Protein AF-A0A386WPD8-F1 (afdb_monomer)

pLDDT: mean 79.88, std 17.6, range [39.91, 98.62]

Solvent-accessible surface area (backbone atoms only — not comparable to full-atom values): 15260 Å² total; per-residue (Å²): 141,84,84,82,83,74,85,80,78,81,86,80,74,79,76,72,90,65,54,92,70,65,100,77,79,73,77,80,51,103,77,52,56,87,47,92,81,47,76,68,74,52,55,72,75,54,68,66,59,52,50,55,50,52,49,52,52,51,52,55,49,51,54,53,52,50,54,50,53,52,50,52,52,52,52,58,70,68,45,83,77,50,67,64,58,55,50,50,49,58,69,65,56,46,68,65,59,53,53,50,50,53,50,53,52,49,52,53,52,48,52,52,50,52,52,51,52,50,52,52,53,51,52,54,50,51,53,50,52,52,51,53,49,50,55,52,51,50,54,51,50,52,50,56,50,52,54,50,54,51,52,56,50,52,52,48,52,51,52,52,52,51,51,52,50,52,51,53,52,50,54,49,52,51,55,52,51,53,50,37,60,74,65,68,53,74,81,74,72,74,82,63,96,42,66,68,75,47,74,47,75,33,20,33,27,81,73,79,68,50,76,34,88,51,88,77,70,99,72,85,68,66,72,56,45,84,43,76,49,74,43,56,57,75,79,72,75,74,85,76,79,73,76,78,78,80,82,133

Mean predicted aligned error: 18.17 Å

Structure (mmCIF, N/CA/C/O backbone):
data_AF-A0A386WPD8-F1
#
_entry.id   AF-A0A386WPD8-F1
#
loop_
_atom_site.group_PDB
_atom_site.id
_atom_site.type_symbol
_atom_site.label_atom_id
_atom_site.label_alt_id
_atom_site.label_comp_id
_atom_site.label_asym_id
_atom_site.label_entity_id
_atom_site.label_seq_id
_atom_site.pdbx_PDB_ins_code
_atom_site.Cartn_x
_atom_site.Cartn_y
_atom_site.Cartn_z
_atom_site.occupancy
_atom_site.B_iso_or_equiv
_atom_site.auth_seq_id
_atom_site.auth_comp_id
_atom_site.auth_asym_id
_atom_site.auth_atom_id
_atom_site.pdbx_PDB_model_num
ATOM 1 N N . MET A 1 1 ? -28.055 -49.682 -3.304 1.00 41.78 1 MET A N 1
ATOM 2 C CA . MET A 1 1 ? -28.811 -48.565 -3.908 1.00 41.78 1 MET A CA 1
ATOM 3 C C . MET A 1 1 ? -27.929 -47.328 -3.851 1.00 41.78 1 MET A C 1
ATOM 5 O O . MET A 1 1 ? -27.885 -46.658 -2.833 1.00 41.78 1 MET A O 1
ATOM 9 N N . THR A 1 2 ? -27.134 -47.107 -4.894 1.00 39.91 2 THR A N 1
ATOM 10 C CA . THR A 1 2 ? -26.148 -46.023 -5.009 1.00 39.91 2 THR A CA 1
ATOM 11 C C . THR A 1 2 ? -26.644 -45.064 -6.083 1.00 39.91 2 THR A C 1
ATOM 13 O O . THR A 1 2 ? -26.658 -45.409 -7.262 1.00 39.91 2 THR A O 1
ATOM 16 N N . ALA A 1 3 ? -27.121 -43.889 -5.674 1.00 42.22 3 ALA A N 1
ATOM 17 C CA . ALA A 1 3 ? -27.551 -42.846 -6.597 1.00 42.22 3 ALA A CA 1
ATOM 18 C C . ALA A 1 3 ? -26.317 -42.106 -7.134 1.00 42.22 3 ALA A C 1
ATOM 20 O O . ALA A 1 3 ? -25.562 -41.504 -6.371 1.00 42.22 3 ALA A O 1
ATOM 21 N N . ALA A 1 4 ? -26.106 -42.184 -8.447 1.00 46.00 4 ALA A N 1
ATOM 22 C CA . ALA A 1 4 ? -25.092 -41.419 -9.154 1.00 46.00 4 ALA A CA 1
ATOM 23 C C . ALA A 1 4 ? -25.507 -39.940 -9.218 1.00 46.00 4 ALA A C 1
ATOM 25 O O . ALA A 1 4 ? -26.542 -39.600 -9.792 1.00 46.00 4 ALA A O 1
ATOM 26 N N . VAL A 1 5 ? -24.693 -39.065 -8.628 1.00 47.97 5 VAL A N 1
ATOM 27 C CA . VAL A 1 5 ? -24.811 -37.609 -8.760 1.00 47.97 5 VAL A CA 1
ATOM 28 C C . VAL A 1 5 ? -24.173 -37.215 -10.091 1.00 47.97 5 VAL A C 1
ATOM 30 O O . VAL A 1 5 ? -22.957 -37.288 -10.253 1.00 47.97 5 VAL A O 1
ATOM 33 N N . GLY A 1 6 ? -25.004 -36.859 -11.070 1.00 43.69 6 GLY A N 1
ATOM 34 C CA . GLY A 1 6 ? -24.548 -36.313 -12.348 1.00 43.69 6 GLY A CA 1
ATOM 35 C C . GLY A 1 6 ? -24.008 -34.882 -12.195 1.00 43.69 6 GLY A C 1
ATOM 36 O O . GLY A 1 6 ? -24.459 -34.152 -11.308 1.00 43.69 6 GLY A O 1
ATOM 37 N N . PRO A 1 7 ? -23.058 -34.453 -13.045 1.00 52.31 7 PRO A N 1
ATOM 38 C CA . PRO A 1 7 ? -22.500 -33.108 -12.990 1.00 52.31 7 PRO A CA 1
ATOM 39 C C . PRO A 1 7 ? -23.564 -32.072 -13.372 1.00 52.31 7 PRO A C 1
ATOM 41 O O . PRO A 1 7 ? -24.081 -32.070 -14.489 1.00 52.31 7 PRO A O 1
ATOM 44 N N . GLN A 1 8 ? -23.887 -31.181 -12.433 1.00 44.97 8 GLN A N 1
ATOM 45 C CA . GLN A 1 8 ? -24.707 -30.000 -12.690 1.00 44.97 8 GLN A CA 1
ATOM 46 C C . GLN A 1 8 ? -23.974 -29.077 -13.671 1.00 44.97 8 GLN A C 1
ATOM 48 O O . GLN A 1 8 ? -22.880 -28.587 -13.390 1.00 44.97 8 GLN A O 1
ATOM 53 N N . ALA A 1 9 ? -24.582 -28.844 -14.833 1.00 44.94 9 ALA A N 1
ATOM 54 C CA . ALA A 1 9 ? -24.165 -27.799 -15.754 1.00 44.94 9 ALA A CA 1
ATOM 55 C C . ALA A 1 9 ? -24.406 -26.431 -15.093 1.00 44.94 9 ALA A C 1
ATOM 57 O O . ALA A 1 9 ? -25.535 -26.106 -14.730 1.00 44.94 9 ALA A O 1
ATOM 58 N N . SER A 1 10 ? -23.343 -25.642 -14.917 1.00 45.06 10 SER A N 1
ATOM 59 C CA . SER A 1 10 ? -23.421 -24.279 -14.387 1.00 45.06 10 SER A CA 1
ATOM 60 C C . SER A 1 10 ? -24.200 -23.388 -15.358 1.00 45.06 10 SER A C 1
ATOM 62 O O . SER A 1 10 ? -23.734 -23.131 -16.470 1.00 45.06 10 SER A O 1
ATOM 64 N N . ALA A 1 11 ? -25.372 -22.921 -14.936 1.00 48.50 11 ALA A N 1
ATOM 65 C CA . ALA A 1 11 ? -26.281 -22.088 -15.722 1.00 48.50 11 ALA A CA 1
ATOM 66 C C . ALA A 1 11 ? -25.904 -20.590 -15.759 1.00 48.50 11 ALA A C 1
ATOM 68 O O . ALA A 1 11 ? -26.677 -19.787 -16.269 1.00 48.50 11 ALA A O 1
ATOM 69 N N . ASP A 1 12 ? -24.709 -20.211 -15.302 1.00 46.09 12 ASP A N 1
ATOM 70 C CA . ASP A 1 12 ? -24.258 -18.816 -15.283 1.00 46.09 12 ASP A CA 1
ATOM 71 C C . ASP A 1 12 ? -23.316 -18.521 -16.457 1.00 46.09 12 ASP A C 1
ATOM 73 O O . ASP A 1 12 ? -22.098 -18.387 -16.321 1.00 46.09 12 ASP A O 1
ATOM 77 N N . ALA A 1 13 ? -23.891 -18.436 -17.656 1.00 49.12 13 ALA A N 1
ATOM 78 C CA . ALA A 1 13 ? -23.239 -17.839 -18.816 1.00 49.12 13 ALA A CA 1
ATOM 79 C C . ALA A 1 13 ? -23.817 -16.438 -19.045 1.00 49.12 13 ALA A C 1
ATOM 81 O O . ALA A 1 13 ? -24.612 -16.219 -19.958 1.00 49.12 13 ALA A O 1
ATOM 82 N N . ASP A 1 14 ? -23.415 -15.487 -18.200 1.00 49.56 14 ASP A N 1
ATOM 83 C CA . ASP A 1 14 ? -23.783 -14.081 -18.349 1.00 49.56 14 ASP A CA 1
ATOM 84 C C . ASP A 1 14 ? -23.452 -13.557 -19.754 1.00 49.56 14 ASP A C 1
ATOM 86 O O . ASP A 1 14 ? -22.319 -13.657 -20.256 1.00 49.56 14 ASP A O 1
ATOM 90 N N . ALA A 1 15 ? -24.470 -12.963 -20.379 1.00 53.72 15 ALA A N 1
ATOM 91 C CA . ALA A 1 15 ? -24.417 -12.396 -21.715 1.00 53.72 15 ALA A CA 1
ATOM 92 C C . ALA A 1 15 ? -23.245 -11.412 -21.862 1.00 53.72 15 ALA A C 1
ATOM 94 O O . ALA A 1 15 ? -23.027 -10.521 -21.036 1.00 53.72 15 ALA A O 1
ATOM 95 N N . CYS A 1 16 ? -22.489 -11.527 -22.957 1.00 54.44 16 CYS A N 1
ATOM 96 C CA . CYS A 1 16 ? -21.538 -10.488 -23.338 1.00 54.44 16 CYS A CA 1
ATOM 97 C C . CYS A 1 16 ? -22.331 -9.273 -23.844 1.00 54.44 16 CYS A C 1
ATOM 99 O O . CYS A 1 16 ? -22.652 -9.190 -25.023 1.00 54.44 16 CYS A O 1
ATOM 101 N N . ARG A 1 17 ? -22.684 -8.341 -22.949 1.00 56.16 17 ARG A N 1
ATOM 102 C CA . ARG A 1 17 ? -23.521 -7.160 -23.256 1.00 56.16 17 ARG A CA 1
ATOM 103 C C . ARG A 1 17 ? -22.914 -6.177 -24.277 1.00 56.16 17 ARG A C 1
ATOM 105 O O . ARG A 1 17 ? -23.564 -5.196 -24.606 1.00 56.16 17 ARG A O 1
ATOM 112 N N . GLY A 1 18 ? -21.688 -6.411 -24.752 1.00 58.47 18 GLY A N 1
ATOM 113 C CA . GLY A 1 18 ? -20.942 -5.485 -25.613 1.00 58.47 18 GLY A CA 1
ATOM 114 C C . GLY A 1 18 ? -20.791 -5.893 -27.082 1.00 58.47 18 GLY A C 1
ATOM 115 O O . GLY A 1 18 ? -20.113 -5.178 -27.810 1.00 58.47 18 GLY A O 1
ATOM 116 N N . CYS A 1 19 ? -21.359 -7.017 -27.535 1.00 57.84 19 CYS A N 1
ATOM 117 C CA . CYS A 1 19 ? -21.218 -7.467 -28.926 1.00 57.84 19 CYS A CA 1
ATOM 118 C C . CYS A 1 19 ? -22.577 -7.464 -29.646 1.00 57.84 19 CYS A C 1
ATOM 120 O O . CYS A 1 19 ? -23.553 -7.992 -29.119 1.00 57.84 19 CYS A O 1
ATOM 122 N N . SER A 1 20 ? -22.640 -6.876 -30.844 1.00 60.78 20 SER A N 1
ATOM 123 C CA . SER A 1 20 ? -23.841 -6.809 -31.696 1.00 60.78 20 SER A CA 1
ATOM 124 C C . SER A 1 20 ? -24.148 -8.120 -32.434 1.00 60.78 20 SER A C 1
ATOM 126 O O . SER A 1 20 ? -25.220 -8.260 -33.022 1.00 60.78 20 SER A O 1
ATOM 128 N N . HIS A 1 21 ? -23.233 -9.091 -32.399 1.00 56.34 21 HIS A N 1
ATOM 129 C CA . HIS A 1 21 ? -23.426 -10.409 -32.991 1.00 56.34 21 HIS A CA 1
ATOM 130 C C . HIS A 1 21 ? -24.345 -11.245 -32.086 1.00 56.34 21 HIS A C 1
ATOM 132 O O . HIS A 1 21 ? -24.072 -11.424 -30.899 1.00 56.34 21 HIS A O 1
ATOM 138 N N . GLY A 1 22 ? -25.473 -11.707 -32.639 1.00 53.03 22 GLY A N 1
ATOM 139 C CA . GLY A 1 22 ? -26.540 -12.405 -31.914 1.00 53.03 22 GLY A CA 1
ATOM 140 C C . GLY A 1 22 ? -26.042 -13.523 -30.986 1.00 53.03 22 GLY A C 1
ATOM 141 O O . GLY A 1 22 ? -25.056 -14.201 -31.269 1.00 53.03 22 GLY A O 1
ATOM 142 N N . GLN A 1 23 ? -26.757 -13.715 -29.873 1.00 53.53 23 GLN A N 1
ATOM 143 C CA . GLN A 1 23 ? -26.368 -14.437 -28.646 1.00 53.53 23 GLN A CA 1
ATOM 144 C C . GLN A 1 23 ? -25.949 -15.926 -28.768 1.00 53.53 23 GLN A C 1
ATOM 146 O O . GLN A 1 23 ? -25.781 -16.588 -27.749 1.00 53.53 23 GLN A O 1
ATOM 151 N N . GLY A 1 24 ? -25.743 -16.480 -29.962 1.00 55.47 24 GLY A N 1
ATOM 152 C CA . GLY A 1 24 ? -25.404 -17.895 -30.166 1.00 55.47 24 GLY A CA 1
ATOM 153 C C . GLY A 1 24 ? -24.064 -18.175 -30.851 1.00 55.47 24 GLY A C 1
ATOM 154 O O . GLY A 1 24 ? -23.634 -19.326 -30.862 1.00 55.47 24 GLY A O 1
ATOM 155 N N . SER A 1 25 ? -23.394 -17.169 -31.422 1.00 55.75 25 SER A N 1
ATOM 156 C CA . SER A 1 25 ? -22.301 -17.415 -32.382 1.00 55.75 25 SER A CA 1
ATOM 157 C C . SER A 1 25 ? -20.938 -17.695 -31.744 1.00 55.75 25 SER A C 1
ATOM 159 O O . SER A 1 25 ? -20.094 -18.351 -32.350 1.00 55.75 25 SER A O 1
ATOM 161 N N . HIS A 1 26 ? -20.712 -17.253 -30.505 1.00 53.84 26 HIS A N 1
ATOM 162 C CA . HIS A 1 26 ? -19.416 -17.398 -29.842 1.00 53.84 26 HIS A CA 1
ATOM 163 C C . HIS A 1 26 ? -19.573 -18.288 -28.610 1.00 53.84 26 HIS A C 1
ATOM 165 O O . HIS A 1 26 ? -19.963 -17.837 -27.532 1.00 53.84 26 HIS A O 1
ATOM 171 N N . LYS A 1 27 ? -19.246 -19.579 -28.747 1.00 54.03 27 LYS A N 1
ATOM 172 C CA . LYS A 1 27 ? -19.010 -20.428 -27.574 1.00 54.03 27 LYS A CA 1
ATOM 173 C C . LYS A 1 27 ? -17.888 -19.777 -26.766 1.00 54.03 27 LYS A C 1
ATOM 175 O O . LYS A 1 27 ? -16.739 -19.784 -27.209 1.00 54.03 27 LYS A O 1
ATOM 180 N N . ARG A 1 28 ? -18.203 -19.239 -25.580 1.00 50.75 28 ARG A N 1
ATOM 181 C CA . ARG A 1 28 ? -17.197 -18.920 -24.557 1.00 50.75 28 ARG A CA 1
ATOM 182 C C . ARG A 1 28 ? -16.510 -20.225 -24.158 1.00 50.75 28 ARG A C 1
ATOM 184 O O . ARG A 1 28 ? -16.905 -20.891 -23.209 1.00 50.75 28 ARG A O 1
ATOM 191 N N . GLY A 1 29 ? -15.480 -20.614 -24.900 1.00 56.88 29 GLY A N 1
ATOM 192 C CA . GLY A 1 29 ? -14.431 -21.447 -24.334 1.00 56.88 29 GLY A CA 1
ATOM 193 C C . GLY A 1 29 ? -13.736 -20.654 -23.227 1.00 56.88 29 GLY A C 1
ATOM 194 O O . GLY A 1 29 ? -13.769 -19.424 -23.230 1.00 56.88 29 GLY A O 1
ATOM 195 N N . LYS A 1 30 ? -13.054 -21.337 -22.305 1.00 57.12 30 LYS A N 1
ATOM 196 C CA . LYS A 1 30 ? -12.236 -20.720 -21.240 1.00 57.12 30 LYS A CA 1
ATOM 197 C C . LYS A 1 30 ? -11.157 -19.720 -21.728 1.00 57.12 30 LYS A C 1
ATOM 199 O O . LYS A 1 30 ? -10.448 -19.178 -20.895 1.00 57.12 30 LYS A O 1
ATOM 204 N N . GLY A 1 31 ? -11.022 -19.477 -23.036 1.00 57.88 31 GLY A N 1
ATOM 205 C CA . GLY A 1 31 ? -9.958 -18.683 -23.659 1.00 57.88 31 GLY A CA 1
ATOM 206 C C . GLY A 1 31 ? -10.399 -17.422 -24.416 1.00 57.88 31 GLY A C 1
ATOM 207 O O . GLY A 1 31 ? -9.691 -17.024 -25.327 1.00 57.88 31 GLY A O 1
ATOM 208 N N . GLY A 1 32 ? -11.545 -16.808 -24.098 1.00 58.97 32 GLY A N 1
ATOM 209 C CA . GLY A 1 32 ? -11.931 -15.510 -24.686 1.00 58.97 32 GLY A CA 1
ATOM 210 C C . GLY A 1 32 ? -12.529 -15.575 -26.103 1.00 58.97 32 GLY A C 1
ATOM 211 O O . GLY A 1 32 ? -12.749 -16.653 -26.660 1.00 58.97 32 GLY A O 1
ATOM 212 N N . CYS A 1 33 ? -12.879 -14.407 -26.658 1.00 63.22 33 CYS A N 1
ATOM 213 C CA . CYS A 1 33 ? -13.408 -14.296 -28.025 1.00 63.22 33 CYS A CA 1
ATOM 214 C C . CYS A 1 33 ? -12.277 -14.533 -29.032 1.00 63.22 33 CYS A C 1
ATOM 216 O O . CYS A 1 33 ? -11.188 -14.010 -28.841 1.00 63.22 33 CYS A O 1
ATOM 218 N N . ARG A 1 34 ? -12.533 -15.305 -30.096 1.00 58.75 34 ARG A N 1
ATOM 219 C CA . ARG A 1 34 ? -11.526 -15.678 -31.113 1.00 58.75 34 ARG A CA 1
ATOM 220 C C . ARG A 1 34 ? -11.529 -14.801 -32.367 1.00 58.75 34 ARG A C 1
ATOM 222 O O . ARG A 1 34 ? -10.746 -15.052 -33.275 1.00 58.75 34 ARG A O 1
ATOM 229 N N . GLU A 1 35 ? -12.414 -13.819 -32.442 1.00 64.25 35 GLU A N 1
ATOM 230 C CA . GLU A 1 35 ? -12.504 -12.924 -33.594 1.00 64.25 35 GLU A CA 1
ATOM 231 C C . GLU A 1 35 ? -11.657 -11.678 -33.354 1.00 64.25 35 GLU A C 1
ATOM 233 O O . GLU A 1 35 ? -11.822 -11.005 -32.334 1.00 64.25 35 GLU A O 1
ATOM 238 N N . VAL A 1 36 ? -10.765 -11.398 -34.309 1.00 60.88 36 VAL A N 1
ATOM 239 C CA . VAL A 1 36 ? -9.811 -10.275 -34.291 1.00 60.88 36 VAL A CA 1
ATOM 240 C C . VAL A 1 36 ? -10.535 -8.928 -34.175 1.00 60.88 36 VAL A C 1
ATOM 242 O O . VAL A 1 36 ? -10.031 -8.023 -33.517 1.00 60.88 36 VAL A O 1
ATOM 245 N N . ASP A 1 37 ? -11.755 -8.840 -34.712 1.00 64.50 37 ASP A N 1
ATOM 246 C CA . ASP A 1 37 ? -12.580 -7.626 -34.725 1.00 64.50 37 ASP A CA 1
ATOM 247 C C . ASP A 1 37 ? -13.682 -7.623 -33.649 1.00 64.50 37 ASP A C 1
ATOM 249 O O . ASP A 1 37 ? -14.631 -6.836 -33.706 1.00 64.50 37 ASP A O 1
ATOM 253 N N . CYS A 1 38 ? -13.602 -8.506 -32.646 1.00 66.06 38 CYS A N 1
ATOM 254 C CA . CYS A 1 38 ? -14.601 -8.519 -31.584 1.00 66.06 38 CYS A CA 1
ATOM 255 C C . CYS A 1 38 ? -14.491 -7.251 -30.723 1.00 66.06 38 CYS A C 1
ATOM 257 O O . CYS A 1 38 ? -13.534 -7.061 -29.968 1.00 66.06 38 CYS A O 1
ATOM 259 N N . ALA A 1 39 ? -15.539 -6.423 -30.762 1.00 60.25 39 ALA A N 1
ATOM 260 C CA . ALA A 1 39 ? -15.642 -5.160 -30.027 1.00 60.25 39 ALA A CA 1
ATOM 261 C C . ALA A 1 39 ? -15.501 -5.292 -28.496 1.00 60.25 39 ALA A C 1
ATOM 263 O O . ALA A 1 39 ? -15.367 -4.291 -27.797 1.00 60.25 39 ALA A O 1
ATOM 264 N N . CYS A 1 40 ? -15.512 -6.511 -27.943 1.00 65.25 40 CYS A N 1
ATOM 265 C CA . CYS A 1 40 ? -15.356 -6.720 -26.508 1.00 65.25 40 CYS A CA 1
ATOM 266 C C . CYS A 1 40 ? -13.929 -6.454 -25.993 1.00 65.25 40 CYS A C 1
ATOM 268 O O . CYS A 1 40 ? -13.725 -6.510 -24.782 1.00 65.25 40 CYS A O 1
ATOM 270 N N . GLY A 1 41 ? -12.943 -6.242 -26.878 1.00 63.00 41 GLY A N 1
ATOM 271 C CA . GLY A 1 41 ? -11.555 -5.927 -26.507 1.00 63.00 41 GLY A CA 1
ATOM 272 C C . GLY A 1 41 ? -10.814 -7.055 -25.778 1.00 63.00 41 GLY A C 1
ATOM 273 O O . GLY A 1 41 ? -9.738 -6.833 -25.239 1.00 63.00 41 GLY A O 1
ATOM 274 N N . LYS A 1 42 ? -11.385 -8.268 -25.744 1.00 64.31 42 LYS A N 1
ATOM 275 C CA . LYS A 1 42 ? -10.819 -9.453 -25.065 1.00 64.31 42 LYS A CA 1
ATOM 276 C C . LYS A 1 42 ? -10.213 -10.462 -26.039 1.00 64.31 42 LYS A C 1
ATOM 278 O O . LYS A 1 42 ? -10.129 -11.647 -25.717 1.00 64.31 42 LYS A O 1
ATOM 283 N N . TYR A 1 43 ? -9.873 -10.019 -27.245 1.00 62.88 43 TYR A N 1
ATOM 284 C CA . TYR A 1 43 ? -9.096 -10.831 -28.167 1.00 62.88 43 TYR A CA 1
ATOM 285 C C . TYR A 1 43 ? -7.638 -10.795 -27.710 1.00 62.88 43 TYR A C 1
ATOM 287 O O . TYR A 1 43 ? -6.903 -9.851 -27.987 1.00 62.88 43 TYR A O 1
ATOM 295 N N . GLU A 1 44 ? -7.236 -11.813 -26.961 1.00 65.50 44 GLU A N 1
ATOM 296 C CA . GLU A 1 44 ? -5.828 -12.066 -26.690 1.00 65.50 44 GLU A CA 1
ATOM 297 C C . GLU A 1 44 ? -5.309 -12.968 -27.804 1.00 65.50 44 GLU A C 1
ATOM 299 O O . GLU A 1 44 ? -5.664 -14.146 -27.899 1.00 65.50 44 GLU A O 1
ATOM 304 N N . VAL A 1 45 ? -4.498 -12.397 -28.695 1.00 73.06 45 VAL A N 1
ATOM 305 C CA . VAL A 1 45 ? -3.788 -13.190 -29.698 1.00 73.06 45 VAL A CA 1
ATOM 306 C C . VAL A 1 45 ? -2.888 -14.163 -28.941 1.00 73.06 45 VAL A C 1
ATOM 308 O O . VAL A 1 45 ? -2.135 -13.738 -28.065 1.00 73.06 45 VAL A O 1
ATOM 311 N N . ASP A 1 46 ? -2.937 -15.451 -29.286 1.00 77.62 46 ASP A N 1
ATOM 312 C CA . ASP A 1 46 ? -2.058 -16.452 -28.679 1.00 77.62 46 ASP A CA 1
ATOM 313 C C . ASP A 1 46 ? -0.589 -15.986 -28.794 1.00 77.62 46 ASP A C 1
ATOM 315 O O . ASP A 1 46 ? -0.076 -15.848 -29.915 1.00 77.62 46 ASP A O 1
ATOM 319 N N . PRO A 1 47 ? 0.117 -15.755 -27.668 1.00 80.56 47 PRO A N 1
ATOM 320 C CA . PRO A 1 47 ? 1.504 -15.306 -27.684 1.00 80.56 47 PRO A CA 1
ATOM 321 C C . PRO A 1 47 ? 2.423 -16.249 -28.468 1.00 80.56 47 PRO A C 1
ATOM 323 O O . PRO A 1 47 ? 3.433 -15.813 -29.023 1.00 80.56 47 PRO A O 1
ATOM 326 N N . ARG A 1 48 ? 2.090 -17.546 -28.543 1.00 82.44 48 ARG A N 1
ATOM 327 C CA . ARG A 1 48 ? 2.838 -18.524 -29.345 1.00 82.44 48 ARG A CA 1
ATOM 328 C C . ARG A 1 48 ? 2.625 -18.303 -30.837 1.00 82.44 48 ARG A C 1
ATOM 330 O O . ARG A 1 48 ? 3.596 -18.343 -31.588 1.00 82.44 48 ARG A O 1
ATOM 337 N N . ALA A 1 49 ? 1.393 -18.016 -31.254 1.00 82.44 49 ALA A N 1
ATOM 338 C CA . ALA A 1 49 ? 1.082 -17.696 -32.644 1.00 82.44 49 ALA A CA 1
ATOM 339 C C . ALA A 1 49 ? 1.748 -16.381 -33.081 1.00 82.44 49 ALA A C 1
ATOM 341 O O . ALA A 1 49 ? 2.339 -16.333 -34.156 1.00 82.44 49 ALA A O 1
ATOM 342 N N . GLN A 1 50 ? 1.750 -15.350 -32.223 1.00 83.44 50 GLN A N 1
ATOM 343 C CA . GLN A 1 50 ? 2.466 -14.098 -32.507 1.00 83.44 50 GLN A CA 1
ATOM 344 C C . GLN A 1 50 ? 3.975 -14.301 -32.654 1.00 83.44 50 GLN A C 1
ATOM 346 O O . GLN A 1 50 ? 4.587 -13.729 -33.554 1.00 83.44 50 GLN A O 1
ATOM 351 N N . ARG A 1 51 ? 4.592 -15.112 -31.783 1.00 87.56 51 ARG A N 1
ATOM 352 C CA . ARG A 1 51 ? 6.026 -15.423 -31.881 1.00 87.56 51 ARG A CA 1
ATOM 353 C C . ARG A 1 51 ? 6.352 -16.163 -33.173 1.00 87.56 51 ARG A C 1
ATOM 355 O O . ARG A 1 51 ? 7.285 -15.758 -33.855 1.00 87.56 51 ARG A O 1
ATOM 362 N N . ALA A 1 52 ? 5.564 -17.180 -33.521 1.00 90.38 52 ALA A N 1
ATOM 363 C CA . ALA A 1 52 ? 5.760 -17.946 -34.748 1.00 90.38 52 ALA A CA 1
ATOM 364 C C . ALA A 1 52 ? 5.620 -17.068 -36.002 1.00 90.38 52 ALA A C 1
ATOM 366 O O . ALA A 1 52 ? 6.421 -17.183 -36.924 1.00 90.38 52 ALA A O 1
ATOM 367 N N . GLU A 1 53 ? 4.639 -16.164 -36.037 1.00 89.94 53 GLU A N 1
ATOM 368 C CA . GLU A 1 53 ? 4.465 -15.248 -37.167 1.00 89.94 53 GLU A CA 1
ATOM 369 C C . GLU A 1 53 ? 5.600 -14.219 -37.252 1.00 89.94 53 GLU A C 1
ATOM 371 O O . GLU A 1 53 ? 6.159 -13.991 -38.323 1.00 89.94 53 GLU A O 1
ATOM 376 N N . ARG A 1 54 ? 6.020 -13.655 -36.113 1.00 92.06 54 ARG A N 1
ATOM 377 C CA . ARG A 1 54 ? 7.174 -12.750 -36.058 1.00 92.06 54 ARG A CA 1
ATOM 378 C C . ARG A 1 54 ? 8.451 -13.430 -36.551 1.00 92.06 54 ARG A C 1
ATOM 380 O O . ARG A 1 54 ? 9.220 -12.807 -37.276 1.00 92.06 54 ARG A O 1
ATOM 387 N N . GLU A 1 55 ? 8.679 -14.683 -36.170 1.00 96.06 55 GLU A N 1
ATOM 388 C CA . GLU A 1 55 ? 9.830 -15.465 -36.625 1.00 96.06 55 GLU A CA 1
ATOM 389 C C . GLU A 1 55 ? 9.803 -15.666 -38.145 1.00 96.06 55 GLU A C 1
ATOM 391 O O . GLU A 1 55 ? 10.792 -15.357 -38.805 1.00 96.06 55 GLU A O 1
ATOM 396 N N . ARG A 1 56 ? 8.654 -16.042 -38.725 1.00 97.06 56 ARG A N 1
ATOM 397 C CA . ARG A 1 56 ? 8.497 -16.151 -40.189 1.00 97.06 56 ARG A CA 1
ATOM 398 C C . ARG A 1 56 ? 8.811 -14.845 -40.912 1.00 97.06 56 ARG A C 1
ATOM 400 O O . ARG A 1 56 ? 9.516 -14.863 -41.919 1.00 97.06 56 ARG A O 1
ATOM 407 N N . VAL A 1 57 ? 8.305 -13.719 -40.406 1.00 94.88 57 VAL A N 1
ATOM 408 C CA . VAL A 1 57 ? 8.571 -12.396 -40.991 1.00 94.88 57 VAL A CA 1
ATOM 409 C C . VAL A 1 57 ? 10.064 -12.073 -40.935 1.00 94.88 57 VAL A C 1
ATOM 411 O O . VAL A 1 57 ? 10.625 -11.621 -41.931 1.00 94.88 57 VAL A O 1
ATOM 414 N N . LEU A 1 58 ? 10.731 -12.339 -39.809 1.00 93.75 58 LEU A N 1
ATOM 415 C CA . LEU A 1 58 ? 12.171 -12.108 -39.674 1.00 93.75 58 LEU A CA 1
ATOM 416 C C . LEU A 1 58 ? 12.988 -12.979 -40.637 1.00 93.75 58 LEU A C 1
ATOM 418 O O . LEU A 1 58 ? 13.918 -12.469 -41.262 1.00 93.75 58 LEU A O 1
ATOM 422 N N . THR A 1 59 ? 12.618 -14.249 -40.815 1.00 95.44 59 THR A N 1
ATOM 423 C CA . THR A 1 59 ? 13.249 -15.134 -41.805 1.00 95.44 59 THR A CA 1
ATOM 424 C C . THR A 1 59 ? 13.070 -14.600 -43.226 1.00 95.44 59 THR A C 1
ATOM 426 O O . THR A 1 59 ? 14.049 -14.473 -43.959 1.00 95.44 59 THR A O 1
ATOM 429 N N . ALA A 1 60 ? 11.853 -14.198 -43.605 1.00 94.69 60 ALA A N 1
ATOM 430 C CA . ALA A 1 60 ? 11.583 -13.647 -44.933 1.00 94.69 60 ALA A CA 1
ATOM 431 C C . ALA A 1 60 ? 12.371 -12.351 -45.203 1.00 94.69 60 ALA A C 1
ATOM 433 O O . ALA A 1 60 ? 12.888 -12.148 -46.304 1.00 94.69 60 ALA A O 1
ATOM 434 N N . VAL A 1 61 ? 12.505 -11.481 -44.197 1.00 93.25 61 VAL A N 1
ATOM 435 C CA . VAL A 1 61 ? 13.322 -10.263 -44.292 1.00 93.25 61 VAL A CA 1
ATOM 436 C C . VAL A 1 61 ? 14.801 -10.608 -44.472 1.00 93.25 61 VAL A C 1
ATOM 438 O O . VAL A 1 61 ? 15.452 -10.019 -45.335 1.00 93.25 61 VAL A O 1
ATOM 441 N N . ALA A 1 62 ? 15.329 -11.580 -43.721 1.00 92.69 62 ALA A N 1
ATOM 442 C CA . ALA A 1 62 ? 16.717 -12.020 -43.859 1.00 92.69 62 ALA A CA 1
ATOM 443 C C . ALA A 1 62 ? 17.021 -12.520 -45.283 1.00 92.69 62 ALA A C 1
ATOM 445 O O . ALA A 1 62 ? 18.017 -12.102 -45.874 1.00 92.69 62 ALA A O 1
ATOM 446 N N . GLU A 1 63 ? 16.127 -13.314 -45.879 1.00 96.94 63 GLU A N 1
ATOM 447 C CA . GLU A 1 63 ? 16.274 -13.788 -47.263 1.00 96.94 63 GLU A CA 1
ATOM 448 C C . GLU A 1 63 ? 16.257 -12.650 -48.295 1.00 96.94 63 GLU A C 1
ATOM 450 O O . GLU A 1 63 ? 17.005 -12.670 -49.276 1.00 96.94 63 GLU A O 1
ATOM 455 N N . VAL A 1 64 ? 15.395 -11.642 -48.112 1.00 95.69 64 VAL A N 1
ATOM 456 C CA . VAL A 1 64 ? 15.368 -10.459 -48.989 1.00 95.69 64 VAL A CA 1
ATOM 457 C C . VAL A 1 64 ? 16.682 -9.688 -48.883 1.00 95.69 64 VAL A C 1
ATOM 459 O O . VAL A 1 64 ? 17.257 -9.337 -49.916 1.00 95.69 64 VAL A O 1
ATOM 462 N N . CYS A 1 65 ? 17.178 -9.466 -47.665 1.00 89.38 65 CYS A N 1
ATOM 463 C CA . CYS A 1 65 ? 18.451 -8.793 -47.426 1.00 89.38 65 CYS A CA 1
ATOM 464 C C . CYS A 1 65 ? 19.625 -9.551 -48.060 1.00 89.38 65 CYS A C 1
ATOM 466 O O . CYS A 1 65 ? 20.471 -8.935 -48.706 1.00 89.38 65 CYS A O 1
ATOM 468 N N . GLU A 1 66 ? 19.664 -10.879 -47.940 1.00 94.44 66 GLU A N 1
ATOM 469 C CA . GLU A 1 66 ? 20.711 -11.702 -48.549 1.00 94.44 66 GLU A CA 1
ATOM 470 C C . GLU A 1 66 ? 20.681 -11.616 -50.081 1.00 94.44 66 GLU A C 1
ATOM 472 O O . GLU A 1 66 ? 21.713 -11.359 -50.707 1.00 94.44 66 GLU A O 1
ATOM 477 N N . ARG A 1 67 ? 19.496 -11.718 -50.701 1.00 94.94 67 ARG A N 1
ATOM 478 C CA . ARG A 1 67 ? 19.342 -11.537 -52.156 1.00 94.94 67 ARG A CA 1
ATOM 479 C C . ARG A 1 67 ? 19.810 -10.159 -52.617 1.00 94.94 67 ARG A C 1
ATOM 481 O O . ARG A 1 67 ? 20.482 -10.055 -53.643 1.00 94.94 67 ARG A O 1
ATOM 488 N N . GLN A 1 68 ? 19.478 -9.105 -51.873 1.00 90.81 68 GLN A N 1
ATOM 489 C CA . GLN A 1 68 ? 19.940 -7.755 -52.195 1.00 90.81 68 GLN A CA 1
ATOM 490 C C . GLN A 1 68 ? 21.453 -7.608 -52.030 1.00 90.81 68 GLN A C 1
ATOM 492 O O . GLN A 1 68 ? 22.088 -6.997 -52.886 1.00 90.81 68 GLN A O 1
ATOM 497 N N . ALA A 1 69 ? 22.050 -8.215 -51.003 1.00 87.38 69 ALA A N 1
ATOM 498 C CA . ALA A 1 69 ? 23.497 -8.211 -50.816 1.00 87.38 69 ALA A CA 1
ATOM 499 C C . ALA A 1 69 ? 24.223 -8.929 -51.964 1.00 87.38 69 ALA A C 1
ATOM 501 O O . ALA A 1 69 ? 25.221 -8.423 -52.474 1.00 87.38 69 ALA A O 1
ATOM 502 N N . VAL A 1 70 ? 23.711 -10.080 -52.413 1.00 92.44 70 VAL A N 1
ATOM 503 C CA . VAL A 1 70 ? 24.257 -10.807 -53.570 1.00 92.44 70 VAL A CA 1
ATOM 504 C C . VAL A 1 70 ? 24.131 -9.976 -54.846 1.00 92.44 70 VAL A C 1
ATOM 506 O O . VAL A 1 70 ? 25.107 -9.848 -55.583 1.00 92.44 70 VAL A O 1
ATOM 509 N N . LYS A 1 71 ? 22.966 -9.359 -55.082 1.00 90.38 71 LYS A N 1
ATOM 510 C CA . LYS A 1 71 ? 22.745 -8.474 -56.233 1.00 90.38 71 LYS A CA 1
ATOM 511 C C . LYS A 1 71 ? 23.718 -7.291 -56.228 1.00 90.38 71 LYS A C 1
ATOM 513 O O . LYS A 1 71 ? 24.394 -7.072 -57.225 1.00 90.38 71 LYS A O 1
ATOM 518 N N . ALA A 1 72 ? 23.853 -6.602 -55.096 1.00 81.81 72 ALA A N 1
ATOM 519 C CA . ALA A 1 72 ? 24.771 -5.478 -54.945 1.00 81.81 72 ALA A CA 1
ATOM 520 C C . ALA A 1 72 ? 26.235 -5.893 -55.165 1.00 81.81 72 ALA A C 1
ATOM 522 O O . ALA A 1 72 ? 26.975 -5.183 -55.838 1.00 81.81 72 ALA A O 1
ATOM 523 N N . ARG A 1 73 ? 26.659 -7.063 -54.661 1.00 83.19 73 ARG A N 1
ATOM 524 C CA . ARG A 1 73 ? 28.003 -7.612 -54.934 1.00 83.19 73 ARG A CA 1
ATOM 525 C C . ARG A 1 73 ? 28.212 -7.915 -56.417 1.00 83.19 73 ARG A C 1
ATOM 527 O O . ARG A 1 73 ? 29.288 -7.639 -56.934 1.00 83.19 73 ARG A O 1
ATOM 534 N N . GLY A 1 74 ? 27.203 -8.469 -57.090 1.00 83.31 74 GLY A N 1
ATOM 535 C CA . GLY A 1 74 ? 27.245 -8.729 -58.529 1.00 83.31 74 GLY A CA 1
ATOM 536 C C . GLY A 1 74 ? 27.353 -7.444 -59.350 1.00 83.31 74 GLY A C 1
ATOM 537 O O . GLY A 1 74 ? 28.170 -7.368 -60.261 1.00 83.31 74 GLY A O 1
ATOM 538 N N . GLU A 1 75 ? 26.592 -6.413 -58.983 1.00 81.75 75 GLU A N 1
ATOM 539 C CA . GLU A 1 75 ? 26.661 -5.084 -59.601 1.00 81.75 75 GLU A CA 1
ATOM 540 C C . GLU A 1 75 ? 28.026 -4.420 -59.360 1.00 81.75 75 GLU A C 1
ATOM 542 O O . GLU A 1 75 ? 28.643 -3.941 -60.308 1.00 81.75 75 GLU A O 1
ATOM 547 N N . LEU A 1 76 ? 28.555 -4.476 -58.132 1.00 71.94 76 LEU A N 1
ATOM 548 C CA . LEU A 1 76 ? 29.897 -3.985 -57.788 1.00 71.94 76 LEU A CA 1
ATOM 549 C C . LEU A 1 76 ? 31.010 -4.705 -58.562 1.00 71.94 76 LEU A C 1
ATOM 551 O O . LEU A 1 76 ? 31.956 -4.059 -58.998 1.00 71.94 76 LEU A O 1
ATOM 555 N N . ALA A 1 77 ? 30.898 -6.022 -58.750 1.00 72.50 77 ALA A N 1
ATOM 556 C CA . ALA A 1 77 ? 31.864 -6.808 -59.519 1.00 72.50 77 ALA A CA 1
ATOM 557 C C . ALA A 1 77 ? 31.771 -6.553 -61.036 1.00 72.50 77 ALA A C 1
ATOM 559 O O . ALA A 1 77 ? 32.764 -6.708 -61.745 1.00 72.50 77 ALA A O 1
ATOM 560 N N . ALA A 1 78 ? 30.590 -6.172 -61.535 1.00 73.75 78 ALA A N 1
ATOM 561 C CA . ALA A 1 78 ? 30.355 -5.847 -62.941 1.00 73.75 78 ALA A CA 1
ATOM 562 C C . ALA A 1 78 ? 30.758 -4.408 -63.303 1.00 73.75 78 ALA A C 1
ATOM 564 O O . ALA A 1 78 ? 30.963 -4.104 -64.479 1.00 73.75 78 ALA A O 1
ATOM 565 N N . MET A 1 79 ? 30.886 -3.515 -62.317 1.00 67.56 79 MET A N 1
ATOM 566 C CA . MET A 1 79 ? 31.480 -2.203 -62.536 1.00 67.56 79 MET A CA 1
ATOM 567 C C . MET A 1 79 ? 32.998 -2.368 -62.689 1.00 67.56 79 MET A C 1
ATOM 569 O O . MET A 1 79 ? 33.645 -2.855 -61.762 1.00 67.56 79 MET A O 1
ATOM 573 N N . PRO A 1 80 ? 33.610 -1.951 -63.814 1.00 60.16 80 PRO A N 1
ATOM 574 C CA . PRO A 1 80 ? 35.057 -1.868 -63.900 1.00 60.16 80 PRO A CA 1
ATOM 575 C C . PRO A 1 80 ? 35.501 -0.783 -62.922 1.00 60.16 80 PRO A C 1
ATOM 577 O O . PRO A 1 80 ? 35.444 0.414 -63.212 1.00 60.16 80 PRO A O 1
ATOM 580 N N . VAL A 1 81 ? 35.900 -1.199 -61.723 1.00 58.00 81 VAL A N 1
ATOM 581 C CA . VAL A 1 81 ? 36.591 -0.337 -60.777 1.00 58.00 81 VAL A CA 1
ATOM 582 C C . VAL A 1 81 ? 37.948 -0.061 -61.408 1.00 58.00 81 VAL A C 1
ATOM 584 O O . VAL A 1 81 ? 38.897 -0.820 -61.234 1.00 58.00 81 VAL A O 1
ATOM 587 N N . ALA A 1 82 ? 38.025 0.992 -62.222 1.00 58.12 82 ALA A N 1
ATOM 588 C CA . ALA A 1 82 ? 39.302 1.535 -62.641 1.00 58.12 82 ALA A CA 1
ATOM 589 C C . ALA A 1 82 ? 40.054 1.842 -61.346 1.00 58.12 82 ALA A C 1
ATOM 591 O O . ALA A 1 82 ? 39.628 2.713 -60.585 1.00 58.12 82 ALA A O 1
ATOM 592 N N . ALA A 1 83 ? 41.116 1.089 -61.059 1.00 58.66 83 ALA A N 1
ATOM 593 C CA . ALA A 1 83 ? 41.971 1.326 -59.899 1.00 58.66 83 ALA A CA 1
ATOM 594 C C . ALA A 1 83 ? 42.379 2.812 -59.816 1.00 58.66 83 ALA A C 1
ATOM 596 O O . ALA A 1 83 ? 42.457 3.370 -58.726 1.00 58.66 83 ALA A O 1
ATOM 597 N N . ASP A 1 84 ? 42.477 3.472 -60.974 1.00 58.28 84 ASP A N 1
ATOM 598 C CA . ASP A 1 84 ? 42.706 4.907 -61.139 1.00 58.28 84 ASP A CA 1
ATOM 599 C C . ASP A 1 84 ? 41.609 5.797 -60.530 1.00 58.28 84 ASP A C 1
ATOM 601 O O . ASP A 1 84 ? 41.927 6.802 -59.908 1.00 58.28 84 ASP A O 1
ATOM 605 N N . ARG A 1 85 ? 40.321 5.428 -60.614 1.00 61.28 85 ARG A N 1
ATOM 606 C CA . ARG A 1 85 ? 39.225 6.185 -59.974 1.00 61.28 85 ARG A CA 1
ATOM 607 C C . ARG A 1 85 ? 39.201 6.008 -58.461 1.00 61.28 85 ARG A C 1
ATOM 609 O O . ARG A 1 85 ? 38.860 6.942 -57.744 1.00 61.28 85 ARG A O 1
ATOM 616 N N . VAL A 1 86 ? 39.562 4.826 -57.962 1.00 64.00 86 VAL A N 1
ATOM 617 C CA . VAL A 1 86 ? 39.716 4.607 -56.514 1.00 64.00 86 VAL A CA 1
ATOM 618 C C . VAL A 1 86 ? 40.922 5.381 -55.990 1.00 64.00 86 VAL A C 1
ATOM 620 O O . VAL A 1 86 ? 40.820 5.988 -54.930 1.00 64.00 86 VAL A O 1
ATOM 623 N N . ALA A 1 87 ? 42.021 5.435 -56.747 1.00 65.19 87 ALA A N 1
ATOM 624 C CA . ALA A 1 87 ? 43.177 6.268 -56.431 1.00 65.19 87 ALA A CA 1
ATOM 625 C C . ALA A 1 87 ? 42.847 7.773 -56.484 1.00 65.19 87 ALA A C 1
ATOM 627 O O . ALA A 1 87 ? 43.279 8.516 -55.610 1.00 65.19 87 ALA A O 1
ATOM 628 N N . GLU A 1 88 ? 42.036 8.223 -57.446 1.00 64.38 88 GLU A N 1
ATOM 629 C CA . GLU A 1 88 ? 41.587 9.618 -57.566 1.00 64.38 88 GLU A CA 1
ATOM 630 C C . GLU A 1 88 ? 40.657 10.032 -56.416 1.00 64.38 88 GLU A C 1
ATOM 632 O O . GLU A 1 88 ? 40.823 11.111 -55.845 1.00 64.38 88 GLU A O 1
ATOM 637 N N . VAL A 1 89 ? 39.721 9.159 -56.025 1.00 67.69 89 VAL A N 1
ATOM 638 C CA . VAL A 1 89 ? 38.864 9.371 -54.850 1.00 67.69 89 VAL A CA 1
ATOM 639 C C . VAL A 1 89 ? 39.693 9.332 -53.568 1.00 67.69 89 VAL A C 1
ATOM 641 O O . VAL A 1 89 ? 39.521 10.206 -52.727 1.00 67.69 89 VAL A O 1
ATOM 644 N N . ALA A 1 90 ? 40.631 8.391 -53.428 1.00 65.88 90 ALA A N 1
ATOM 645 C CA . ALA A 1 90 ? 41.542 8.332 -52.285 1.00 65.88 90 ALA A CA 1
ATOM 646 C C . ALA A 1 90 ? 42.451 9.572 -52.195 1.00 65.88 90 ALA A C 1
ATOM 648 O O . ALA A 1 90 ? 42.718 10.041 -51.095 1.00 65.88 90 ALA A O 1
ATOM 649 N N . ALA A 1 91 ? 42.859 10.149 -53.330 1.00 66.75 91 ALA A N 1
ATOM 650 C CA . ALA A 1 91 ? 43.591 11.416 -53.387 1.00 66.75 91 ALA A CA 1
ATOM 651 C C . ALA A 1 91 ? 42.709 12.643 -53.066 1.00 66.75 91 ALA A C 1
ATOM 653 O O . ALA A 1 91 ? 43.230 13.667 -52.633 1.00 66.75 91 ALA A O 1
ATOM 654 N N . HIS A 1 92 ? 41.387 12.545 -53.259 1.00 65.81 92 HIS A N 1
ATOM 655 C CA . HIS A 1 92 ? 40.400 13.586 -52.926 1.00 65.81 92 HIS A CA 1
ATOM 656 C C . HIS A 1 92 ? 39.821 13.478 -51.509 1.00 65.81 92 HIS A C 1
ATOM 658 O O . HIS A 1 92 ? 39.137 14.400 -51.050 1.00 65.81 92 HIS A O 1
ATOM 664 N N . VAL A 1 93 ? 40.064 12.371 -50.803 1.00 71.75 93 VAL A N 1
ATOM 665 C CA . VAL A 1 93 ? 39.816 12.291 -49.364 1.00 71.75 93 VAL A CA 1
ATOM 666 C C . VAL A 1 93 ? 40.910 13.107 -48.680 1.00 71.75 93 VAL A C 1
ATOM 668 O O . VAL A 1 93 ? 41.965 12.601 -48.312 1.00 71.75 93 VAL A O 1
ATOM 671 N N . ASP A 1 94 ? 40.657 14.409 -48.563 1.00 78.69 94 ASP A N 1
ATOM 672 C CA . ASP A 1 94 ? 41.481 15.320 -47.776 1.00 78.69 94 ASP A CA 1
ATOM 673 C C . ASP A 1 94 ? 41.610 14.768 -46.347 1.00 78.69 94 ASP A C 1
ATOM 675 O O . ASP A 1 94 ? 40.610 14.384 -45.728 1.00 78.69 94 ASP A O 1
ATOM 679 N N . GLY A 1 95 ? 42.835 14.739 -45.817 1.00 78.88 95 GLY A N 1
ATOM 680 C CA . GLY A 1 95 ? 43.114 14.323 -44.443 1.00 78.88 95 GLY A CA 1
ATOM 681 C C . GLY A 1 95 ? 42.267 15.081 -43.416 1.00 78.88 95 GLY A C 1
ATOM 682 O O . GLY A 1 95 ? 41.917 14.514 -42.383 1.00 78.88 95 GLY A O 1
ATOM 683 N N . HIS A 1 96 ? 41.831 16.308 -43.733 1.00 83.06 96 HIS A N 1
ATOM 684 C CA . HIS A 1 96 ? 40.873 17.052 -42.915 1.00 83.06 96 HIS A CA 1
ATOM 685 C C . HIS A 1 96 ? 39.530 16.321 -42.747 1.00 83.06 96 HIS A C 1
ATOM 687 O O . HIS A 1 96 ? 38.990 16.270 -41.645 1.00 83.06 96 HIS A O 1
ATOM 693 N N . ARG A 1 97 ? 38.980 15.727 -43.816 1.00 85.31 97 ARG A N 1
ATOM 694 C CA . ARG A 1 97 ? 37.696 15.005 -43.750 1.00 85.31 97 ARG A CA 1
ATOM 695 C C . ARG A 1 97 ? 37.812 13.722 -42.935 1.00 85.31 97 ARG A C 1
ATOM 697 O O . ARG A 1 97 ? 36.882 13.392 -42.209 1.00 85.31 97 ARG A O 1
ATOM 704 N N . VAL A 1 98 ? 38.942 13.019 -43.028 1.00 87.75 98 VAL A N 1
ATOM 705 C CA . VAL A 1 98 ? 39.202 11.829 -42.197 1.00 87.75 98 VAL A CA 1
ATOM 706 C C . VAL A 1 98 ? 39.291 12.225 -40.727 1.00 87.75 98 VAL A C 1
ATOM 708 O O . VAL A 1 98 ? 38.576 11.653 -39.910 1.00 87.75 98 VAL A O 1
ATOM 711 N N . ALA A 1 99 ? 40.074 13.258 -40.404 1.00 89.06 99 ALA A N 1
ATOM 712 C CA . ALA A 1 99 ? 40.199 13.762 -39.038 1.00 89.06 99 ALA A CA 1
ATOM 713 C C . ALA A 1 99 ? 38.854 14.252 -38.466 1.00 89.06 99 ALA A C 1
ATOM 715 O O . ALA A 1 99 ? 38.552 14.026 -37.295 1.00 89.06 99 ALA A O 1
ATOM 716 N N . GLU A 1 100 ? 38.012 14.889 -39.285 1.00 92.12 100 GLU A N 1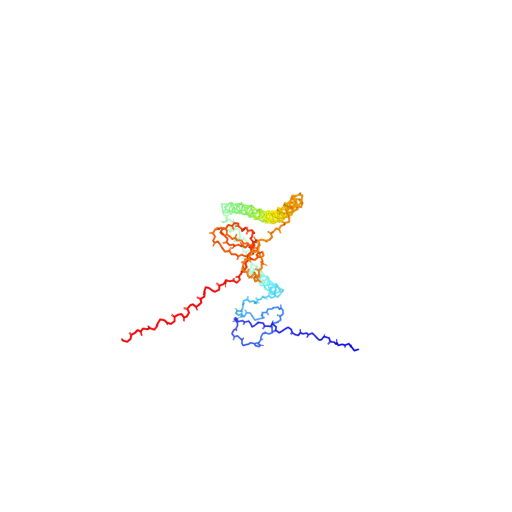
ATOM 717 C CA . GLU A 1 100 ? 36.670 15.307 -38.876 1.00 92.12 100 GLU A CA 1
ATOM 718 C C . GLU A 1 100 ? 35.743 14.112 -38.610 1.00 92.12 100 GLU A C 1
ATOM 720 O O . GLU A 1 100 ? 35.033 14.112 -37.604 1.00 92.12 100 GLU A O 1
ATOM 725 N N . ILE A 1 101 ? 35.778 13.076 -39.456 1.00 91.88 101 ILE A N 1
ATOM 726 C CA . ILE A 1 101 ? 35.022 11.834 -39.235 1.00 91.88 101 ILE A CA 1
ATOM 727 C C . ILE A 1 101 ? 35.482 11.148 -37.946 1.00 91.88 101 ILE A C 1
ATOM 729 O O . ILE A 1 101 ? 34.643 10.721 -37.156 1.00 91.88 101 ILE A O 1
ATOM 733 N N . GLU A 1 102 ? 36.790 11.062 -37.705 1.00 94.44 102 GLU A N 1
ATOM 734 C CA . GLU A 1 102 ? 37.346 10.479 -36.480 1.00 94.44 102 GLU A CA 1
ATOM 735 C C . GLU A 1 102 ? 36.934 11.272 -35.234 1.00 94.44 102 GLU A C 1
ATOM 737 O O . GLU A 1 102 ? 36.521 10.675 -34.237 1.00 94.44 102 GLU A O 1
ATOM 742 N N . ARG A 1 103 ? 36.958 12.612 -35.301 1.00 97.12 103 ARG A N 1
ATOM 743 C CA . ARG A 1 103 ? 36.471 13.487 -34.224 1.00 97.12 103 ARG A CA 1
ATOM 744 C C . ARG A 1 103 ? 34.991 13.239 -33.929 1.00 97.12 103 ARG A C 1
ATOM 746 O O . ARG A 1 103 ? 34.638 12.988 -32.780 1.00 97.12 103 ARG A O 1
ATOM 753 N N . LEU A 1 104 ? 34.137 13.263 -34.955 1.00 97.00 104 LEU A N 1
ATOM 754 C CA . LEU A 1 104 ? 32.697 13.019 -34.812 1.00 97.00 104 LEU A CA 1
ATOM 755 C C . LEU A 1 104 ? 32.405 11.606 -34.287 1.00 97.00 104 LEU A C 1
ATOM 757 O O . LEU A 1 104 ? 31.499 11.417 -33.478 1.00 97.00 104 LEU A O 1
ATOM 761 N N . ALA A 1 105 ? 33.180 10.607 -34.715 1.00 96.44 105 ALA A N 1
ATOM 762 C CA . ALA A 1 105 ? 33.074 9.248 -34.196 1.00 96.44 105 ALA A CA 1
ATOM 763 C C . ALA A 1 105 ? 33.450 9.176 -32.705 1.00 96.44 105 ALA A C 1
ATOM 765 O O . ALA A 1 105 ? 32.791 8.461 -31.947 1.00 96.44 105 ALA A O 1
ATOM 766 N N . GLY A 1 106 ? 34.466 9.934 -32.279 1.00 97.31 106 GLY A N 1
ATOM 767 C CA . GLY A 1 106 ? 34.844 10.089 -30.875 1.00 97.31 106 GLY A CA 1
ATOM 768 C C . GLY A 1 106 ? 33.735 10.721 -30.029 1.00 97.31 106 GLY A C 1
ATOM 769 O O . GLY A 1 106 ? 33.363 10.155 -29.002 1.00 97.31 106 GLY A O 1
ATOM 770 N N . GLU A 1 107 ? 33.157 11.828 -30.499 1.00 98.25 107 GLU A N 1
ATOM 771 C CA . GLU A 1 107 ? 32.038 12.524 -29.840 1.00 98.25 107 GLU A CA 1
ATOM 772 C C . GLU A 1 107 ? 30.807 11.620 -29.711 1.00 98.25 107 GLU A C 1
ATOM 774 O O . GLU A 1 107 ? 30.246 11.477 -28.626 1.00 98.25 107 GLU A O 1
ATOM 779 N N . LEU A 1 108 ? 30.431 10.916 -30.784 1.00 97.69 108 LEU A N 1
ATOM 780 C CA . LEU A 1 108 ? 29.310 9.975 -30.752 1.00 97.69 108 LEU A CA 1
ATOM 781 C C . LEU A 1 108 ? 29.565 8.802 -29.791 1.00 97.69 108 LEU A C 1
ATOM 783 O O . LEU A 1 108 ? 28.638 8.303 -29.149 1.00 97.69 108 LEU A O 1
ATOM 787 N N . ALA A 1 109 ? 30.806 8.320 -29.697 1.00 97.88 109 ALA A N 1
ATOM 788 C CA . ALA A 1 109 ? 31.166 7.270 -28.750 1.00 97.88 109 ALA A CA 1
ATOM 789 C C . ALA A 1 109 ? 31.080 7.762 -27.297 1.00 97.88 109 ALA A C 1
ATOM 791 O O . ALA A 1 109 ? 30.641 7.010 -26.426 1.00 97.88 109 ALA A O 1
ATOM 792 N N . GLU A 1 110 ? 31.467 9.009 -27.028 1.00 98.12 110 GLU A N 1
ATOM 793 C CA . GLU A 1 110 ? 31.311 9.643 -25.720 1.00 98.12 110 GLU A CA 1
ATOM 794 C C . GLU A 1 110 ?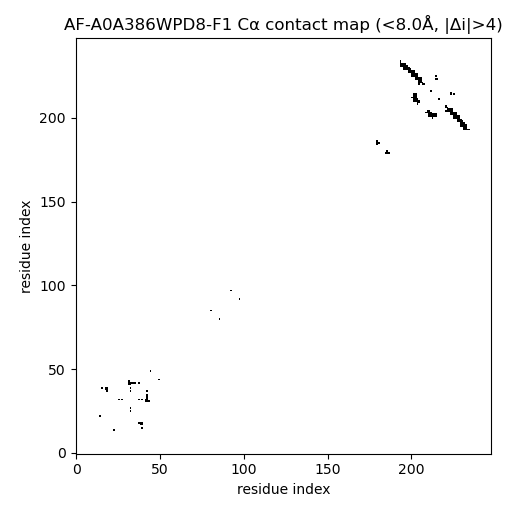 29.839 9.823 -25.347 1.00 98.12 110 GLU A C 1
ATOM 796 O O . GLU A 1 110 ? 29.427 9.317 -24.304 1.00 98.12 110 GLU A O 1
ATOM 801 N N . GLU A 1 111 ? 29.025 10.384 -26.241 1.00 97.75 111 GLU A N 1
ATOM 802 C CA . GLU A 1 111 ? 27.586 10.555 -26.026 1.00 97.75 111 GLU A CA 1
ATOM 803 C C . GLU A 1 111 ? 26.898 9.208 -25.739 1.00 97.75 111 GLU A C 1
ATOM 805 O O . GLU A 1 111 ? 26.093 9.075 -24.818 1.00 97.75 111 GLU A O 1
ATOM 810 N N . ARG A 1 112 ? 27.265 8.145 -26.470 1.00 98.19 112 ARG A N 1
ATOM 811 C CA . ARG A 1 112 ? 26.757 6.788 -26.203 1.00 98.19 112 ARG A CA 1
ATOM 812 C C . ARG A 1 112 ? 27.133 6.286 -24.814 1.00 98.19 112 ARG A C 1
ATOM 814 O O . ARG A 1 112 ? 26.304 5.639 -24.175 1.00 98.19 112 ARG A O 1
ATOM 821 N N . ARG A 1 113 ? 28.353 6.560 -24.341 1.00 98.38 113 ARG A N 1
ATOM 822 C CA . ARG A 1 113 ? 28.772 6.193 -22.978 1.00 98.38 113 ARG A CA 1
ATOM 823 C C . ARG A 1 113 ? 27.979 6.971 -21.932 1.00 98.38 113 ARG A C 1
ATOM 825 O O . ARG A 1 113 ? 27.555 6.376 -20.944 1.00 98.38 113 ARG A O 1
ATOM 832 N N . GLU A 1 114 ? 27.729 8.256 -22.155 1.00 98.12 114 GLU A N 1
ATOM 833 C CA . GLU A 1 114 ? 26.912 9.082 -21.260 1.00 98.12 114 GLU A CA 1
ATOM 834 C C . GLU A 1 114 ? 25.449 8.621 -21.209 1.00 98.12 114 GLU A C 1
ATOM 836 O O . GLU A 1 114 ? 24.885 8.472 -20.119 1.00 98.12 114 GLU A O 1
ATOM 841 N N . HIS A 1 115 ? 24.845 8.312 -22.360 1.00 97.56 115 HIS A N 1
ATOM 842 C CA . HIS A 1 115 ? 23.497 7.737 -22.434 1.00 97.56 115 HIS A CA 1
ATOM 843 C C . HIS A 1 115 ? 23.420 6.385 -21.725 1.00 97.56 115 HIS A C 1
ATOM 845 O O . HIS A 1 115 ? 22.496 6.155 -20.946 1.00 97.56 115 HIS A O 1
ATOM 851 N N . GLN A 1 116 ? 24.404 5.503 -21.928 1.00 98.06 116 GLN A N 1
ATOM 852 C CA . GLN A 1 116 ? 24.479 4.219 -21.221 1.00 98.06 116 GLN A CA 1
ATOM 853 C C . GLN A 1 116 ? 24.612 4.408 -19.706 1.00 98.06 116 GLN A C 1
ATOM 855 O O . GLN A 1 116 ? 23.902 3.755 -18.942 1.00 98.06 116 GLN A O 1
ATOM 860 N N . ALA A 1 117 ? 25.467 5.330 -19.258 1.00 98.25 117 ALA A N 1
ATOM 861 C CA . ALA A 1 117 ? 25.616 5.647 -17.842 1.00 98.25 117 ALA A CA 1
ATOM 862 C C . ALA A 1 117 ? 24.310 6.194 -17.243 1.00 98.25 117 ALA A C 1
ATOM 864 O O . ALA A 1 117 ? 23.929 5.818 -16.136 1.00 98.25 117 ALA A O 1
ATOM 865 N N . THR A 1 118 ? 23.598 7.047 -17.979 1.00 97.94 118 THR A N 1
ATOM 866 C CA . THR A 1 118 ? 22.310 7.610 -17.552 1.00 97.94 118 THR A CA 1
ATOM 867 C C . THR A 1 118 ? 21.223 6.539 -17.491 1.00 97.94 118 THR A C 1
ATOM 869 O O . THR A 1 118 ? 20.481 6.487 -16.512 1.00 97.94 118 THR A O 1
ATOM 872 N N . ALA A 1 119 ? 21.166 5.637 -18.474 1.00 97.94 119 ALA A N 1
ATOM 873 C CA . ALA A 1 119 ? 20.243 4.505 -18.478 1.00 97.94 119 ALA A CA 1
ATOM 874 C C . ALA A 1 119 ? 20.481 3.563 -17.284 1.00 97.94 119 ALA A C 1
ATOM 876 O O . ALA A 1 119 ? 19.521 3.138 -16.645 1.00 97.94 119 ALA A O 1
ATOM 877 N N . LEU A 1 120 ? 21.745 3.295 -16.934 1.00 98.50 120 LEU A N 1
ATOM 878 C CA . LEU A 1 120 ? 22.098 2.515 -15.742 1.00 98.50 120 LEU A CA 1
ATOM 879 C C . LEU A 1 120 ? 21.641 3.203 -14.450 1.00 98.50 120 LEU A C 1
ATOM 881 O O . LEU A 1 120 ? 21.008 2.564 -13.614 1.00 98.50 120 LEU A O 1
ATOM 885 N N . ARG A 1 121 ? 21.902 4.510 -14.301 1.00 98.50 121 ARG A N 1
ATOM 886 C CA . ARG A 1 121 ? 21.445 5.279 -13.127 1.00 98.50 121 ARG A CA 1
ATOM 887 C C . ARG A 1 121 ? 19.922 5.292 -13.012 1.00 98.50 121 ARG A C 1
ATOM 889 O O . ARG A 1 121 ? 19.396 5.185 -11.911 1.00 98.50 121 ARG A O 1
ATOM 896 N N . LEU A 1 122 ? 19.215 5.418 -14.135 1.00 98.25 122 LEU A N 1
ATOM 897 C CA . LEU A 1 122 ? 17.756 5.381 -14.165 1.00 98.25 122 LEU A CA 1
ATOM 898 C C . LEU A 1 122 ? 17.224 3.997 -13.762 1.00 98.25 122 LEU A C 1
ATOM 900 O O . LEU A 1 122 ? 16.285 3.923 -12.976 1.00 98.25 122 LEU A O 1
ATOM 904 N N . GLY A 1 123 ? 17.851 2.917 -14.238 1.00 98.06 123 GLY A N 1
ATOM 905 C CA . GLY A 1 123 ? 17.532 1.549 -13.815 1.00 98.06 123 GLY A CA 1
ATOM 906 C C . GLY A 1 123 ? 17.685 1.360 -12.305 1.00 98.06 123 GLY A C 1
ATOM 907 O O . GLY A 1 123 ? 16.737 0.951 -11.642 1.00 98.06 123 GLY A O 1
ATOM 908 N N . GLN A 1 124 ? 18.824 1.777 -11.747 1.00 98.38 124 GLN A N 1
ATOM 909 C CA . GLN A 1 124 ? 19.076 1.741 -10.299 1.00 98.38 124 GLN A CA 1
ATOM 910 C C . GLN A 1 124 ? 18.072 2.591 -9.505 1.00 98.38 124 GLN A C 1
ATOM 912 O O . GLN A 1 124 ? 17.644 2.207 -8.418 1.00 98.38 124 GLN A O 1
ATOM 917 N N . ALA A 1 125 ? 17.677 3.752 -10.034 1.00 97.50 125 ALA A N 1
ATOM 918 C CA . ALA A 1 125 ? 16.675 4.600 -9.397 1.00 97.50 125 ALA A CA 1
ATOM 919 C C . ALA A 1 125 ? 15.293 3.929 -9.363 1.00 97.50 125 ALA A C 1
ATOM 921 O O . ALA A 1 125 ? 14.608 4.021 -8.346 1.00 97.50 125 ALA A O 1
ATOM 922 N N . TYR A 1 126 ? 14.889 3.239 -10.435 1.00 97.75 1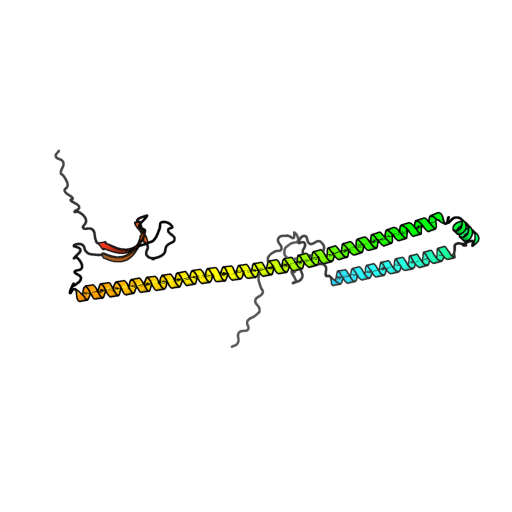26 TYR A N 1
ATOM 923 C CA . TYR A 1 126 ? 13.640 2.474 -10.451 1.00 97.75 126 TYR A CA 1
ATOM 924 C C . TYR A 1 126 ? 13.673 1.293 -9.479 1.00 97.75 126 TYR A C 1
ATOM 926 O O . TYR A 1 126 ? 12.738 1.151 -8.696 1.00 97.75 126 TYR A O 1
ATOM 934 N N . GLU A 1 127 ? 14.764 0.523 -9.447 1.00 98.19 127 GLU A N 1
ATOM 935 C CA . GLU A 1 127 ? 14.953 -0.551 -8.458 1.00 98.19 127 GLU A CA 1
ATOM 936 C C . GLU A 1 127 ? 14.820 -0.010 -7.027 1.00 98.19 127 GLU A C 1
ATOM 938 O O . GLU A 1 127 ? 14.088 -0.567 -6.209 1.00 98.19 127 GLU A O 1
ATOM 943 N N . ARG A 1 128 ? 15.428 1.150 -6.740 1.00 98.50 128 ARG A N 1
ATOM 944 C CA . ARG A 1 128 ? 15.311 1.790 -5.425 1.00 98.50 128 ARG A CA 1
ATOM 945 C C . ARG A 1 128 ? 13.882 2.233 -5.097 1.00 98.50 128 ARG A C 1
ATOM 947 O O . ARG A 1 128 ? 13.473 2.174 -3.939 1.00 98.50 128 ARG A O 1
ATOM 954 N N . VAL A 1 129 ? 13.117 2.701 -6.083 1.00 98.12 129 VAL A N 1
ATOM 955 C CA . VAL A 1 129 ? 11.698 3.052 -5.898 1.00 98.12 129 VAL A CA 1
ATOM 956 C C . VAL A 1 129 ? 10.860 1.811 -5.589 1.00 98.12 129 VAL A C 1
ATOM 958 O O . VAL A 1 129 ? 9.975 1.884 -4.731 1.00 98.12 129 VAL A O 1
ATOM 961 N N . ASP A 1 130 ? 11.142 0.683 -6.238 1.00 97.62 130 ASP A N 1
ATOM 962 C CA . ASP A 1 130 ? 10.455 -0.585 -5.984 1.00 97.62 130 ASP A CA 1
ATOM 963 C C . ASP A 1 130 ? 10.760 -1.114 -4.573 1.00 97.62 130 ASP A C 1
ATOM 965 O O . ASP A 1 130 ? 9.831 -1.463 -3.840 1.00 97.62 130 ASP A O 1
ATOM 969 N N . GLU A 1 131 ? 12.026 -1.070 -4.143 1.00 98.19 131 GLU A N 1
ATOM 970 C CA . GLU A 1 131 ? 12.445 -1.400 -2.771 1.00 98.19 131 GLU A CA 1
ATOM 971 C C . GLU A 1 131 ? 11.712 -0.546 -1.730 1.00 98.19 131 GLU A C 1
ATOM 973 O O . GLU A 1 131 ? 11.046 -1.072 -0.839 1.00 98.19 131 GLU A O 1
ATOM 978 N N . LEU A 1 132 ? 11.755 0.783 -1.875 1.00 98.06 132 LEU A N 1
ATOM 979 C CA . LEU A 1 132 ? 11.077 1.704 -0.957 1.00 98.06 132 LEU A CA 1
ATOM 980 C C . LEU A 1 132 ? 9.555 1.508 -0.960 1.00 98.06 132 LEU A C 1
ATOM 982 O O . LEU A 1 132 ? 8.880 1.716 0.051 1.00 98.06 132 LEU A O 1
ATOM 986 N N . THR A 1 133 ? 8.986 1.110 -2.098 1.00 98.25 133 THR A N 1
ATOM 987 C CA . THR A 1 133 ? 7.563 0.782 -2.199 1.00 98.25 133 THR A CA 1
ATOM 988 C C . THR A 1 133 ? 7.231 -0.487 -1.418 1.00 98.25 133 THR A C 1
ATOM 990 O O . THR A 1 133 ? 6.193 -0.516 -0.748 1.00 98.25 133 THR A O 1
ATOM 993 N N . ALA A 1 134 ? 8.095 -1.503 -1.466 1.00 98.19 134 ALA A N 1
ATOM 994 C CA . ALA A 1 134 ? 7.963 -2.715 -0.666 1.00 98.19 134 ALA A CA 1
ATOM 995 C C . ALA A 1 134 ? 8.077 -2.405 0.836 1.00 98.19 134 ALA A C 1
ATOM 997 O O . ALA A 1 134 ? 7.143 -2.719 1.575 1.00 98.19 134 ALA A O 1
ATOM 998 N N . GLU A 1 135 ? 9.122 -1.680 1.256 1.00 98.19 135 GLU A N 1
ATOM 999 C CA . GLU A 1 135 ? 9.328 -1.241 2.649 1.00 98.19 135 GLU A CA 1
ATOM 1000 C C . GLU A 1 135 ? 8.113 -0.458 3.181 1.00 98.19 135 GLU A C 1
ATOM 1002 O O . GLU A 1 135 ? 7.589 -0.724 4.263 1.00 98.19 135 GLU A O 1
ATOM 1007 N N . ARG A 1 136 ? 7.579 0.486 2.391 1.00 98.56 136 ARG A N 1
ATOM 1008 C CA . ARG A 1 136 ? 6.379 1.253 2.763 1.00 98.56 136 ARG A CA 1
ATOM 1009 C C . ARG A 1 136 ? 5.151 0.357 2.939 1.00 98.56 136 ARG A C 1
ATOM 1011 O O . ARG A 1 136 ? 4.305 0.631 3.792 1.00 98.56 136 ARG A O 1
ATOM 1018 N N . ASN A 1 137 ? 4.983 -0.651 2.088 1.00 98.00 137 ASN A N 1
ATOM 1019 C CA . ASN A 1 137 ? 3.837 -1.554 2.169 1.00 98.00 137 ASN A CA 1
ATOM 1020 C C . ASN A 1 137 ? 3.948 -2.488 3.384 1.00 98.00 137 ASN A C 1
ATOM 1022 O O . ASN A 1 137 ? 2.934 -2.727 4.039 1.00 98.00 137 ASN A O 1
ATOM 1026 N N . GLU A 1 138 ? 5.156 -2.943 3.716 1.00 98.50 138 GLU A N 1
ATOM 1027 C CA . GLU A 1 138 ? 5.447 -3.697 4.939 1.00 98.50 138 GLU A CA 1
ATOM 1028 C C . GLU A 1 138 ? 5.128 -2.865 6.188 1.00 98.50 138 GLU A C 1
ATOM 1030 O O . GLU A 1 138 ? 4.282 -3.264 6.986 1.00 98.50 138 GLU A O 1
ATOM 1035 N N . ALA A 1 139 ? 5.648 -1.637 6.279 1.00 97.69 139 ALA A N 1
ATOM 1036 C CA . ALA A 1 139 ? 5.354 -0.728 7.390 1.00 97.69 139 ALA A CA 1
ATOM 1037 C C . ALA A 1 139 ? 3.848 -0.423 7.536 1.00 97.69 139 ALA A C 1
ATOM 1039 O O . ALA A 1 139 ? 3.320 -0.295 8.643 1.00 97.69 139 ALA A O 1
ATOM 1040 N N . ARG A 1 140 ? 3.107 -0.327 6.421 1.00 98.56 140 ARG A N 1
ATOM 1041 C CA . ARG A 1 140 ? 1.639 -0.181 6.451 1.00 98.56 140 ARG A CA 1
ATOM 1042 C C . ARG A 1 140 ? 0.941 -1.425 6.997 1.00 98.56 140 ARG A C 1
ATOM 1044 O O . ARG A 1 140 ? -0.056 -1.282 7.705 1.00 98.56 140 ARG A O 1
ATOM 1051 N N . ALA A 1 141 ? 1.426 -2.617 6.659 1.00 98.19 141 ALA A N 1
ATOM 1052 C CA . ALA A 1 141 ? 0.884 -3.866 7.179 1.00 98.19 141 ALA A CA 1
ATOM 1053 C C . ALA A 1 141 ? 1.140 -3.990 8.689 1.00 98.19 141 ALA A C 1
ATOM 1055 O O . ALA A 1 141 ? 0.215 -4.312 9.434 1.00 98.19 141 ALA A O 1
ATOM 1056 N N . GLU A 1 142 ? 2.344 -3.647 9.149 1.00 98.56 142 GLU A N 1
ATOM 1057 C CA . GLU A 1 142 ? 2.688 -3.592 10.574 1.00 98.56 142 GLU A CA 1
ATOM 1058 C C . GLU A 1 142 ? 1.798 -2.610 11.340 1.00 98.56 142 GLU A C 1
ATOM 1060 O O . GLU A 1 142 ? 1.199 -2.978 12.351 1.00 98.56 142 GLU A O 1
ATOM 1065 N N . LEU A 1 143 ? 1.623 -1.387 10.826 1.00 98.44 143 LEU A N 1
ATOM 1066 C CA . LEU A 1 143 ? 0.738 -0.398 11.441 1.00 98.44 143 LEU A CA 1
ATOM 1067 C C . LEU A 1 143 ? -0.707 -0.909 11.531 1.00 98.44 143 LEU A C 1
ATOM 1069 O O . LEU A 1 143 ? -1.358 -0.749 12.561 1.00 98.44 143 LEU A O 1
ATOM 1073 N N . ALA A 1 144 ? -1.209 -1.559 10.478 1.00 98.25 144 ALA A N 1
ATOM 1074 C CA . ALA A 1 144 ? -2.547 -2.143 10.487 1.00 98.25 144 ALA A CA 1
ATOM 1075 C C . ALA A 1 144 ? -2.690 -3.270 11.524 1.00 98.25 144 ALA A C 1
ATOM 1077 O O . ALA A 1 144 ? -3.769 -3.424 12.099 1.00 98.25 144 ALA A O 1
ATOM 1078 N N . ASN A 1 145 ? -1.635 -4.055 11.766 1.00 98.44 145 ASN A N 1
ATOM 1079 C CA . ASN A 1 145 ? -1.614 -5.078 12.814 1.00 98.44 145 ASN A CA 1
ATOM 1080 C C . ASN A 1 145 ? -1.667 -4.430 14.204 1.00 98.44 145 ASN A C 1
ATOM 1082 O O . ASN A 1 145 ? -2.555 -4.762 14.985 1.00 98.44 145 ASN A O 1
ATOM 1086 N N . LEU A 1 146 ? -0.807 -3.440 14.464 1.00 98.50 146 LEU A N 1
ATOM 1087 C CA . LEU A 1 146 ? -0.780 -2.703 15.732 1.00 98.50 146 LEU A CA 1
ATOM 1088 C C . LEU A 1 146 ? -2.118 -2.016 16.031 1.00 98.50 146 LEU A C 1
ATOM 1090 O O . LEU A 1 146 ? -2.601 -2.060 17.159 1.00 98.50 146 LEU A O 1
ATOM 1094 N N . CYS A 1 147 ? -2.767 -1.421 15.025 1.00 98.50 147 CYS A N 1
ATOM 1095 C CA . CYS A 1 147 ? -4.100 -0.845 15.201 1.00 98.50 147 CYS A CA 1
ATOM 1096 C C . CYS A 1 147 ? -5.134 -1.894 15.636 1.00 98.50 147 CYS A C 1
ATOM 1098 O O . CYS A 1 147 ? -5.960 -1.597 16.497 1.00 98.50 147 CYS A O 1
ATOM 1100 N N . ARG A 1 148 ? -5.095 -3.114 15.077 1.00 98.56 148 ARG A N 1
ATOM 1101 C CA . ARG A 1 148 ? -5.994 -4.198 15.508 1.00 98.56 148 ARG A CA 1
ATOM 1102 C C . ARG A 1 148 ? -5.707 -4.630 16.942 1.00 98.56 148 ARG A C 1
ATOM 1104 O O . ARG A 1 148 ? -6.646 -4.730 17.723 1.00 98.56 148 ARG A O 1
ATOM 1111 N N . GLU A 1 149 ? -4.438 -4.797 17.306 1.00 98.56 149 GLU A N 1
ATOM 1112 C CA . GLU A 1 149 ? -4.040 -5.159 18.674 1.00 98.56 149 GLU A CA 1
ATOM 1113 C C . GLU A 1 149 ? -4.500 -4.121 19.708 1.00 98.56 149 GLU A C 1
ATOM 1115 O O . GLU A 1 149 ? -5.000 -4.483 20.774 1.00 98.56 149 GLU A O 1
ATOM 1120 N N . VAL A 1 150 ? -4.383 -2.825 19.395 1.00 98.50 150 VAL A N 1
ATOM 1121 C CA . VAL A 1 150 ? -4.867 -1.748 20.273 1.00 98.50 150 VAL A CA 1
ATOM 1122 C C . VAL A 1 150 ? -6.381 -1.829 20.454 1.00 98.50 150 VAL A C 1
ATOM 1124 O O . VAL A 1 150 ? -6.845 -1.790 21.592 1.00 98.50 150 VAL A O 1
ATOM 1127 N N . ILE A 1 151 ? -7.145 -2.000 19.370 1.00 97.94 151 ILE A N 1
ATOM 1128 C CA . ILE A 1 151 ? -8.609 -2.138 19.435 1.00 97.94 151 ILE A CA 1
ATOM 1129 C C . ILE A 1 151 ? -8.996 -3.350 20.295 1.00 97.94 151 ILE A C 1
ATOM 1131 O O . ILE A 1 151 ? -9.792 -3.224 21.225 1.00 97.94 151 ILE A O 1
ATOM 1135 N N . GLU A 1 152 ? -8.390 -4.513 20.050 1.00 98.31 152 GLU A N 1
ATOM 1136 C CA . GLU A 1 152 ? -8.641 -5.731 20.830 1.00 98.31 152 GLU A CA 1
ATOM 1137 C C . GLU A 1 152 ? -8.318 -5.533 22.319 1.00 98.31 152 GLU A C 1
ATOM 1139 O O . GLU A 1 152 ? -9.062 -5.991 23.198 1.00 98.31 152 GLU A O 1
ATOM 1144 N N . ARG A 1 153 ? -7.233 -4.808 22.622 1.00 98.62 153 ARG A N 1
ATOM 1145 C CA . ARG A 1 153 ? -6.828 -4.498 23.994 1.00 98.62 153 ARG A CA 1
ATOM 1146 C C . ARG A 1 153 ? -7.787 -3.525 24.673 1.00 98.62 153 ARG A C 1
ATOM 1148 O O . ARG A 1 153 ? -8.101 -3.719 25.849 1.00 98.62 153 ARG A O 1
ATOM 1155 N N . GLU A 1 154 ? -8.271 -2.509 23.967 1.00 98.12 154 GLU A N 1
ATOM 1156 C CA . GLU A 1 154 ? -9.279 -1.575 24.477 1.00 98.12 154 GLU A CA 1
ATOM 1157 C C . GLU A 1 154 ? -10.595 -2.288 24.788 1.00 98.12 154 GLU A C 1
ATOM 1159 O O . GLU A 1 154 ? -11.152 -2.113 25.876 1.00 98.12 154 GLU A O 1
ATOM 1164 N N . GLU A 1 155 ? -11.056 -3.163 23.893 1.00 97.50 155 GLU A N 1
ATOM 1165 C CA . GLU A 1 155 ? -12.236 -3.988 24.138 1.00 97.50 155 GLU A CA 1
ATOM 1166 C C . GLU A 1 155 ? -12.046 -4.924 25.336 1.00 97.50 155 GLU A C 1
ATOM 1168 O O . GLU A 1 155 ? -12.959 -5.098 26.147 1.00 97.50 155 GLU A O 1
ATOM 1173 N N . GLN A 1 156 ? -10.861 -5.525 25.481 1.00 98.25 156 GLN A N 1
ATOM 1174 C CA . GLN A 1 156 ? -10.541 -6.347 26.643 1.00 98.25 156 GLN A CA 1
ATOM 1175 C C . GLN A 1 156 ? -10.608 -5.528 27.935 1.00 98.25 156 GLN A C 1
ATOM 1177 O O . GLN A 1 156 ? -11.253 -5.958 28.892 1.00 98.25 156 GLN A O 1
ATOM 1182 N N . ILE A 1 157 ? -10.003 -4.338 27.960 1.00 97.12 157 ILE A N 1
ATOM 1183 C CA . ILE A 1 157 ? -10.055 -3.434 29.116 1.00 97.12 157 ILE A CA 1
ATOM 1184 C C . ILE A 1 157 ? -11.506 -3.049 29.430 1.00 97.12 157 ILE A C 1
ATOM 1186 O O . ILE A 1 157 ? -11.891 -3.013 30.600 1.00 97.12 157 ILE A O 1
ATOM 1190 N N . ALA A 1 158 ? -12.332 -2.788 28.415 1.00 94.69 158 ALA A N 1
ATOM 1191 C CA . ALA A 1 158 ? -13.749 -2.489 28.600 1.00 94.69 158 ALA A CA 1
ATOM 1192 C C . ALA A 1 158 ? -14.510 -3.676 29.217 1.00 94.69 158 ALA A C 1
AT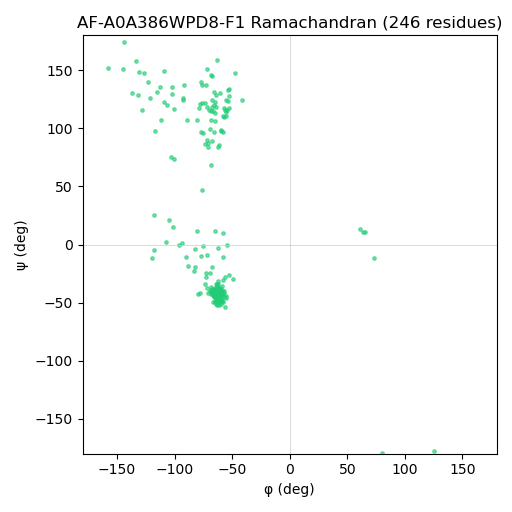OM 1194 O O . ALA A 1 158 ? -15.261 -3.484 30.177 1.00 94.69 158 ALA A O 1
ATOM 1195 N N . ARG A 1 159 ? -14.266 -4.905 28.736 1.00 96.81 159 ARG A N 1
ATOM 1196 C CA . ARG A 1 159 ? -14.834 -6.140 29.309 1.00 96.81 159 ARG A CA 1
ATOM 1197 C C . ARG A 1 159 ? -14.411 -6.338 30.765 1.00 96.81 159 ARG A C 1
ATOM 1199 O O . ARG A 1 159 ? -15.264 -6.574 31.616 1.00 96.81 159 ARG A O 1
ATOM 1206 N N . GLU A 1 160 ? -13.124 -6.182 31.071 1.00 97.56 160 GLU A N 1
ATOM 1207 C CA . GLU A 1 160 ? -12.588 -6.306 32.433 1.00 97.56 160 GLU A CA 1
ATOM 1208 C C . GLU A 1 160 ? -13.176 -5.248 33.379 1.00 97.56 160 GLU A C 1
ATOM 1210 O O . GLU A 1 160 ? -13.570 -5.565 34.503 1.00 97.56 160 GLU A O 1
ATOM 1215 N N . ARG A 1 161 ? -13.295 -3.993 32.926 1.00 97.69 161 ARG A N 1
ATOM 1216 C CA . ARG A 1 161 ? -13.945 -2.917 33.693 1.00 97.69 161 ARG A CA 1
ATOM 1217 C C . ARG A 1 161 ? -15.422 -3.213 33.942 1.00 97.69 161 ARG A C 1
ATOM 1219 O O . ARG A 1 161 ? -15.889 -3.016 35.062 1.00 97.69 161 ARG A O 1
ATOM 1226 N N . GLY A 1 162 ? -16.139 -3.706 32.932 1.00 94.69 162 GLY A N 1
ATOM 1227 C CA . GLY A 1 162 ? -17.535 -4.125 33.062 1.00 94.69 162 GLY A CA 1
ATOM 1228 C C . GLY A 1 162 ? -17.712 -5.258 34.074 1.00 94.69 162 GLY A C 1
ATOM 1229 O O . GLY A 1 162 ? -18.587 -5.174 34.934 1.00 94.69 162 GLY A O 1
ATOM 1230 N N . ALA A 1 163 ? -16.840 -6.270 34.030 1.00 95.19 163 ALA A N 1
ATOM 1231 C CA . ALA A 1 163 ? -16.852 -7.390 34.969 1.00 95.19 163 ALA A CA 1
ATOM 1232 C C . ALA A 1 163 ? -16.590 -6.935 36.414 1.00 95.19 163 ALA A C 1
ATOM 1234 O O . ALA A 1 163 ? -17.371 -7.257 37.305 1.00 95.19 163 ALA A O 1
ATOM 1235 N N . ARG A 1 164 ? -15.559 -6.107 36.637 1.00 98.00 164 ARG A N 1
ATOM 1236 C CA . ARG A 1 164 ? -15.258 -5.544 37.966 1.00 98.00 164 ARG A CA 1
ATOM 1237 C C . ARG A 1 164 ? -16.395 -4.677 38.501 1.00 98.00 164 ARG A C 1
ATOM 1239 O O . ARG A 1 164 ? -16.694 -4.715 39.687 1.00 98.00 164 ARG A O 1
ATOM 1246 N N . MET A 1 165 ? -17.041 -3.888 37.641 1.00 96.31 165 MET A N 1
ATOM 1247 C CA . MET A 1 165 ? -18.194 -3.086 38.053 1.00 96.31 165 MET A CA 1
ATOM 1248 C C . MET A 1 165 ? -19.369 -3.976 38.476 1.00 96.31 165 MET A C 1
ATOM 1250 O O . MET A 1 165 ? -20.008 -3.699 39.487 1.00 96.31 165 MET A O 1
ATOM 1254 N N . ALA A 1 166 ? -19.639 -5.056 37.737 1.00 93.69 166 ALA A N 1
ATOM 1255 C CA . ALA A 1 166 ? -20.676 -6.018 38.099 1.00 93.69 166 ALA A CA 1
ATOM 1256 C C . ALA A 1 166 ? -20.380 -6.701 39.446 1.00 93.69 166 ALA A C 1
ATOM 1258 O O . ALA A 1 166 ? -21.273 -6.785 40.287 1.00 93.69 166 ALA A O 1
ATOM 1259 N N . GLU A 1 167 ? -19.130 -7.106 39.677 1.00 97.62 167 GLU A N 1
ATOM 1260 C CA . GLU A 1 167 ? -18.667 -7.675 40.950 1.00 97.62 167 GLU A CA 1
ATOM 1261 C C . GLU A 1 167 ? -18.861 -6.690 42.116 1.00 97.62 167 GLU A C 1
ATOM 1263 O O . GLU A 1 167 ? -19.438 -7.042 43.142 1.00 97.62 167 GLU A O 1
ATOM 1268 N N . LEU A 1 168 ? -18.479 -5.418 41.946 1.00 97.31 168 LEU A N 1
ATOM 1269 C CA . LEU A 1 168 ? -18.691 -4.385 42.968 1.00 97.31 168 LEU A CA 1
ATOM 1270 C C . LEU A 1 168 ? -20.177 -4.148 43.275 1.00 97.31 168 LEU A C 1
ATOM 1272 O O . LEU A 1 168 ? -20.539 -3.918 44.430 1.00 97.31 168 LEU A O 1
ATOM 1276 N N . VAL A 1 169 ? -21.046 -4.198 42.260 1.00 95.81 169 VAL A N 1
ATOM 1277 C CA . VAL A 1 169 ? -22.502 -4.084 42.447 1.00 95.81 169 VAL A CA 1
ATOM 1278 C C . VAL A 1 169 ? -23.051 -5.284 43.222 1.00 95.81 169 VAL A C 1
ATOM 1280 O O . VAL A 1 169 ? -23.877 -5.089 44.113 1.00 95.81 169 VAL A O 1
ATOM 1283 N N . GLN A 1 170 ? -22.579 -6.499 42.927 1.00 94.12 170 GLN A N 1
ATOM 1284 C CA . GLN A 1 170 ? -22.957 -7.713 43.658 1.00 94.12 170 GLN A CA 1
ATOM 1285 C C . GLN A 1 170 ? -22.520 -7.645 45.124 1.00 94.12 170 GLN A C 1
ATOM 1287 O O . GLN A 1 170 ? -23.366 -7.755 46.008 1.00 94.12 170 GLN A O 1
ATOM 1292 N N . LEU A 1 171 ? -21.245 -7.341 45.387 1.00 96.38 171 LEU A N 1
ATOM 1293 C CA . LEU A 1 171 ? -20.713 -7.186 46.746 1.00 96.38 171 LEU A CA 1
ATOM 1294 C C . LEU A 1 171 ? -21.473 -6.119 47.540 1.00 96.38 171 LEU A C 1
ATOM 1296 O O . LEU A 1 171 ? -21.764 -6.291 48.722 1.00 96.38 171 LEU A O 1
ATOM 1300 N N . ARG A 1 172 ? -21.835 -5.002 46.898 1.00 97.50 172 ARG A N 1
ATOM 1301 C CA . ARG A 1 172 ? -22.652 -3.972 47.545 1.00 97.50 172 ARG A CA 1
ATOM 1302 C C . ARG A 1 172 ? -24.034 -4.505 47.933 1.00 97.50 172 ARG A C 1
ATOM 1304 O O . ARG A 1 172 ? -24.486 -4.217 49.039 1.00 97.50 172 ARG A O 1
ATOM 1311 N N . ALA A 1 173 ? -24.691 -5.251 47.046 1.00 91.88 173 ALA A N 1
ATOM 1312 C CA . ALA A 1 173 ? -25.998 -5.842 47.319 1.00 91.88 173 ALA A CA 1
ATOM 1313 C C . ALA A 1 173 ? -25.936 -6.865 48.468 1.00 91.88 173 ALA A C 1
ATOM 1315 O O . ALA A 1 173 ? -26.811 -6.859 49.332 1.00 91.88 173 ALA A O 1
ATOM 1316 N N . GLU A 1 174 ? -24.885 -7.686 48.520 1.00 91.94 174 GLU A N 1
ATOM 1317 C CA . GLU A 1 174 ? -24.630 -8.629 49.618 1.00 91.94 174 GLU A CA 1
ATOM 1318 C C . GLU A 1 174 ? -24.457 -7.898 50.956 1.00 91.94 174 GLU A C 1
ATOM 1320 O O . GLU A 1 174 ? -25.160 -8.192 51.921 1.00 91.94 174 GLU A O 1
ATOM 1325 N N . VAL A 1 175 ? -23.619 -6.856 50.998 1.00 95.44 175 VAL A N 1
ATOM 1326 C CA . VAL A 1 175 ? -23.414 -6.045 52.212 1.00 95.44 175 VAL A CA 1
ATOM 1327 C C . VAL A 1 175 ? -24.705 -5.354 52.668 1.00 95.44 175 VAL A C 1
ATOM 1329 O O . VAL A 1 175 ? -24.957 -5.222 53.869 1.00 95.44 175 VAL A O 1
ATOM 1332 N N . GLU A 1 176 ? -25.532 -4.873 51.738 1.00 93.00 176 GLU A N 1
ATOM 1333 C CA . GLU A 1 176 ? -26.833 -4.274 52.060 1.00 93.00 176 GLU A CA 1
ATOM 1334 C C . GLU A 1 176 ? -27.813 -5.313 52.635 1.00 93.00 176 GLU A C 1
ATOM 1336 O O . GLU A 1 176 ? -28.507 -5.016 53.615 1.00 93.00 176 GLU A O 1
ATOM 1341 N N . LEU A 1 177 ? -27.823 -6.536 52.095 1.00 88.00 177 LEU A N 1
ATOM 1342 C CA . LEU A 1 177 ? -28.629 -7.650 52.598 1.00 88.00 177 LEU A CA 1
ATOM 1343 C C . LEU A 1 177 ? -28.193 -8.089 54.004 1.00 88.00 177 LEU A C 1
ATOM 1345 O O . LEU A 1 177 ? -29.040 -8.256 54.888 1.00 88.00 177 LEU A O 1
ATOM 1349 N N . ASP A 1 178 ? -26.887 -8.209 54.242 1.00 87.75 178 ASP A N 1
ATOM 1350 C CA . ASP A 1 178 ? -26.328 -8.560 55.551 1.00 87.75 178 ASP A CA 1
ATOM 1351 C C . ASP A 1 178 ? -26.683 -7.511 56.607 1.00 87.75 178 ASP A C 1
ATOM 1353 O O . ASP A 1 178 ? -27.125 -7.842 57.710 1.00 87.75 178 ASP A O 1
ATOM 1357 N N . ARG A 1 179 ? -26.581 -6.222 56.257 1.00 91.81 179 ARG A N 1
ATOM 1358 C CA . ARG A 1 179 ? -26.990 -5.119 57.142 1.00 91.81 179 ARG A CA 1
ATOM 1359 C C . ARG A 1 179 ? -28.483 -5.145 57.454 1.00 91.81 179 ARG A C 1
ATOM 1361 O O . ARG A 1 179 ? -28.863 -4.888 58.596 1.00 91.81 179 ARG A O 1
ATOM 1368 N N . ALA A 1 180 ? -29.332 -5.430 56.466 1.00 82.19 180 ALA A N 1
ATOM 1369 C CA . ALA A 1 180 ? -30.776 -5.536 56.674 1.00 82.19 180 ALA A CA 1
ATOM 1370 C C . ALA A 1 180 ? -31.123 -6.696 57.620 1.00 82.19 180 ALA A C 1
ATOM 1372 O O . ALA A 1 180 ? -31.912 -6.517 58.553 1.00 82.19 180 ALA A O 1
ATOM 1373 N N . THR A 1 181 ? -30.472 -7.845 57.418 1.00 86.00 181 THR A N 1
ATOM 1374 C CA . THR A 1 181 ? -30.617 -9.047 58.249 1.00 86.00 181 THR A CA 1
ATOM 1375 C C . THR A 1 181 ? -30.162 -8.787 59.685 1.00 86.00 181 THR A C 1
ATOM 1377 O O . THR A 1 181 ? -30.912 -9.050 60.626 1.00 86.00 181 THR A O 1
ATOM 1380 N N . ALA A 1 182 ? -28.983 -8.183 59.869 1.00 89.25 182 ALA A N 1
ATOM 1381 C CA . ALA A 1 182 ? -28.439 -7.843 61.185 1.00 89.25 182 ALA A CA 1
ATOM 1382 C C . ALA A 1 182 ? -29.297 -6.817 61.946 1.00 89.25 182 ALA A C 1
ATOM 1384 O O . ALA A 1 182 ? -29.414 -6.885 63.167 1.00 89.25 182 ALA A O 1
ATOM 1385 N N . ALA A 1 183 ? -29.933 -5.877 61.240 1.00 88.88 183 ALA A N 1
ATOM 1386 C CA . ALA A 1 183 ? -30.788 -4.861 61.852 1.00 88.88 183 ALA A CA 1
ATOM 1387 C C . ALA A 1 183 ? -32.163 -5.389 62.310 1.00 88.88 183 ALA A C 1
ATOM 1389 O O . ALA A 1 183 ? -32.973 -4.597 62.793 1.00 88.88 183 ALA A O 1
ATOM 1390 N N . GLY A 1 184 ? -32.483 -6.673 62.099 1.00 82.38 184 GLY A N 1
ATOM 1391 C CA . GLY A 1 184 ? -33.810 -7.230 62.394 1.00 82.38 184 GLY A CA 1
ATOM 1392 C C . GLY A 1 184 ? -34.943 -6.570 61.596 1.00 82.38 184 GLY A C 1
ATOM 1393 O O . GLY A 1 184 ? -36.122 -6.745 61.914 1.00 82.38 184 GLY A O 1
ATOM 1394 N N . ARG A 1 185 ? -34.611 -5.796 60.552 1.00 66.81 185 ARG A N 1
ATOM 1395 C CA . ARG A 1 185 ? -35.590 -5.133 59.693 1.00 66.81 185 ARG A CA 1
ATOM 1396 C C . ARG A 1 185 ? -36.198 -6.185 58.774 1.00 66.81 185 ARG A C 1
ATOM 1398 O O . ARG A 1 185 ? -35.666 -6.465 57.704 1.00 66.81 185 ARG A O 1
ATOM 1405 N N . ARG A 1 186 ? -37.363 -6.729 59.151 1.00 56.44 186 ARG A N 1
ATOM 1406 C CA . ARG A 1 186 ? -38.295 -7.256 58.142 1.00 56.44 186 ARG A CA 1
ATOM 1407 C C . ARG A 1 186 ? -38.540 -6.115 57.166 1.00 56.44 186 ARG A C 1
ATOM 1409 O O . ARG A 1 186 ? -39.058 -5.077 57.574 1.00 56.44 186 ARG A O 1
ATOM 1416 N N . VAL A 1 187 ? -38.130 -6.290 55.912 1.00 52.56 187 VAL A N 1
ATOM 1417 C CA . VAL A 1 187 ? -38.467 -5.372 54.825 1.00 52.56 187 VAL A CA 1
ATOM 1418 C C . VAL A 1 187 ? -39.990 -5.321 54.761 1.00 52.56 187 VAL A C 1
ATOM 1420 O O . VAL A 1 187 ? -40.632 -6.216 54.216 1.00 52.56 187 VAL A O 1
ATOM 1423 N N . GLN A 1 188 ? -40.581 -4.311 55.396 1.00 48.88 188 GLN A N 1
ATOM 1424 C CA . GLN A 1 188 ? -41.977 -3.977 55.191 1.00 48.88 188 GLN A CA 1
ATOM 1425 C C . GLN A 1 188 ? -42.049 -3.434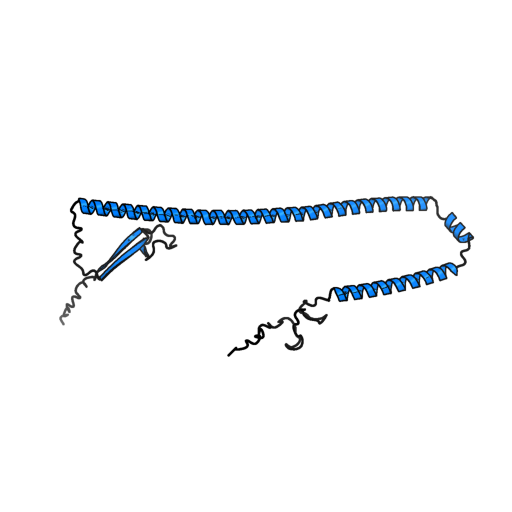 53.771 1.00 48.88 188 GLN A C 1
ATOM 1427 O O . GLN A 1 188 ? -41.659 -2.299 53.507 1.00 48.88 188 GLN A O 1
ATOM 1432 N N . VAL A 1 189 ? -42.468 -4.287 52.837 1.00 52.69 189 VAL A N 1
ATOM 1433 C C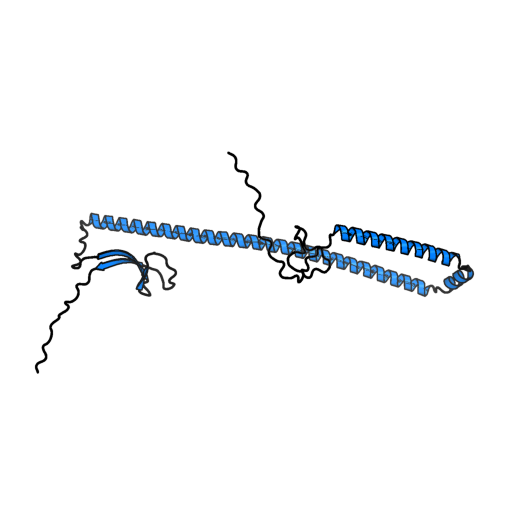A . VAL A 1 189 ? -42.946 -3.825 51.537 1.00 52.69 189 VAL A CA 1
ATOM 1434 C C . VAL A 1 189 ? -44.097 -2.877 51.867 1.00 52.69 189 VAL A C 1
ATOM 1436 O O . VAL A 1 189 ? -45.045 -3.331 52.512 1.00 52.69 189 VAL A O 1
ATOM 1439 N N . PRO A 1 190 ? -44.013 -1.577 51.525 1.00 51.97 190 PRO A N 1
ATOM 1440 C CA . PRO A 1 190 ? -45.143 -0.684 51.709 1.00 51.97 190 PRO A CA 1
ATOM 1441 C C . PRO A 1 190 ? -46.325 -1.342 51.010 1.00 51.97 190 PRO A C 1
ATOM 1443 O O . PRO A 1 190 ? -46.205 -1.699 49.833 1.00 51.97 190 PRO A O 1
ATOM 1446 N N . ALA A 1 191 ? -47.417 -1.573 51.738 1.00 52.69 191 ALA A N 1
ATOM 1447 C CA . ALA A 1 191 ? -48.675 -1.914 51.106 1.00 52.69 191 ALA A CA 1
ATOM 1448 C C . ALA A 1 191 ? -48.995 -0.727 50.196 1.00 52.69 191 ALA A C 1
ATOM 1450 O O . ALA A 1 191 ? -49.353 0.349 50.660 1.00 52.69 191 ALA A O 1
ATOM 1451 N N . ALA A 1 192 ? -48.693 -0.864 48.907 1.00 55.72 192 ALA A N 1
ATOM 1452 C CA . ALA A 1 192 ? -49.205 0.060 47.926 1.00 55.72 192 ALA A CA 1
ATOM 1453 C C . ALA A 1 192 ? -50.708 -0.193 47.935 1.00 55.72 192 ALA A C 1
ATOM 1455 O O . ALA A 1 192 ? -51.138 -1.290 47.586 1.00 55.72 192 ALA A O 1
ATOM 1456 N N . ASP A 1 193 ? -51.488 0.796 48.355 1.00 59.72 193 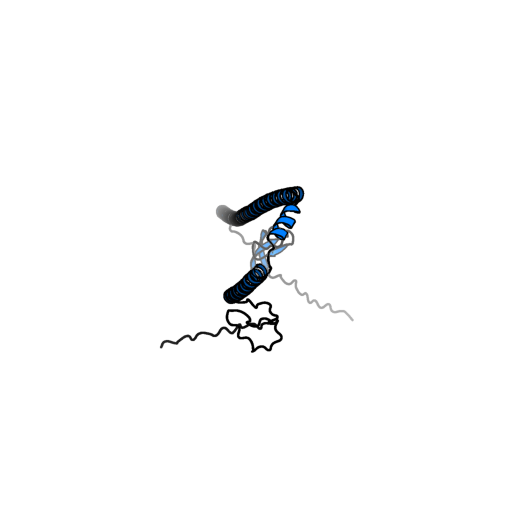ASP A N 1
ATOM 1457 C CA . ASP A 1 193 ? -52.951 0.712 48.435 1.00 59.72 193 ASP A CA 1
ATOM 1458 C C . ASP A 1 193 ? -53.629 0.562 47.050 1.00 59.72 193 ASP A C 1
ATOM 1460 O O . ASP A 1 193 ? -54.845 0.647 46.936 1.00 59.72 193 ASP A O 1
ATOM 1464 N N . GLY A 1 194 ? -52.856 0.292 45.990 1.00 65.00 194 GLY A N 1
ATOM 1465 C CA . GLY A 1 194 ? -53.327 -0.078 44.661 1.00 65.00 194 GLY A CA 1
ATOM 1466 C C . GLY A 1 194 ? -52.739 -1.417 44.217 1.00 65.00 194 GLY A C 1
ATOM 1467 O O . GLY A 1 194 ? -51.555 -1.700 44.419 1.00 65.00 194 GLY A O 1
ATOM 1468 N N . GLU A 1 195 ? -53.565 -2.240 43.57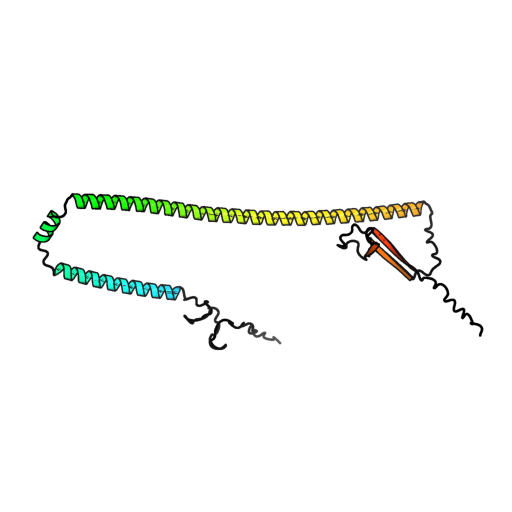1 1.00 76.88 195 GLU A N 1
ATOM 1469 C CA . GLU A 1 195 ? -53.161 -3.525 42.997 1.00 76.88 195 GLU A CA 1
ATOM 1470 C C . GLU A 1 195 ? -52.010 -3.315 41.994 1.00 76.88 195 GLU A C 1
ATOM 1472 O O . GLU A 1 195 ? -5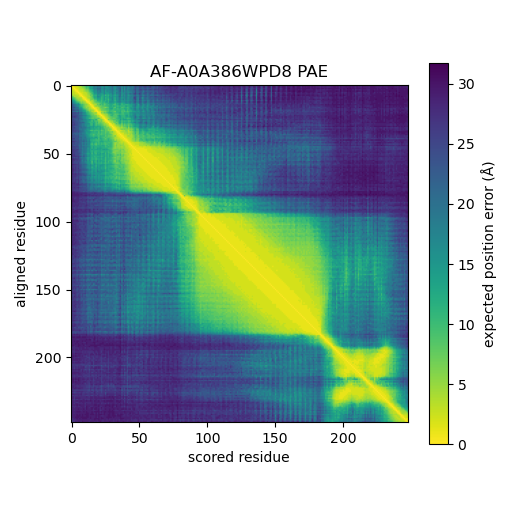2.178 -2.739 40.910 1.00 76.88 195 GLU A O 1
ATOM 1477 N N . VAL A 1 196 ? -50.810 -3.761 42.372 1.00 76.56 196 VAL A N 1
ATOM 1478 C CA . VAL A 1 196 ? -49.636 -3.755 41.497 1.00 76.56 196 VAL A CA 1
ATOM 1479 C C . VAL A 1 196 ? -49.845 -4.804 40.412 1.00 76.56 196 VAL A C 1
ATOM 1481 O O . VAL A 1 196 ? -49.887 -5.998 40.687 1.00 76.56 196 VAL A O 1
ATOM 1484 N N . VAL A 1 197 ? -49.936 -4.351 39.165 1.00 83.69 197 VAL A N 1
ATOM 1485 C CA . VAL A 1 197 ? -50.152 -5.210 37.995 1.00 83.69 197 VAL A CA 1
ATOM 1486 C C . VAL A 1 197 ? -48.851 -5.876 37.567 1.00 83.69 197 VAL A C 1
ATOM 1488 O O . VAL A 1 197 ? -48.832 -7.055 37.228 1.00 83.69 197 VAL A O 1
ATOM 1491 N N . SER A 1 198 ? -47.748 -5.122 37.562 1.00 84.88 198 SER A N 1
ATOM 1492 C CA . SER A 1 198 ? -46.445 -5.659 37.175 1.00 84.88 198 SER A CA 1
ATOM 1493 C C . SER A 1 198 ? -45.290 -4.842 37.731 1.00 84.88 198 SER A C 1
ATOM 1495 O O . SER A 1 198 ? -45.382 -3.620 37.878 1.00 84.88 198 SER A O 1
ATOM 1497 N N . ARG A 1 199 ? -44.160 -5.515 37.941 1.00 86.25 199 ARG A N 1
ATOM 1498 C CA . ARG A 1 199 ? -42.897 -4.913 38.362 1.00 86.25 199 ARG A CA 1
ATOM 1499 C C . ARG A 1 199 ? -41.774 -5.436 37.477 1.00 86.25 199 ARG A C 1
ATOM 1501 O O . ARG A 1 199 ? -41.648 -6.647 37.322 1.00 86.25 199 ARG A O 1
ATOM 1508 N N . TYR A 1 200 ? -40.971 -4.546 36.902 1.00 86.94 200 TYR A N 1
ATOM 1509 C CA . TYR A 1 200 ? -39.826 -4.941 36.078 1.00 86.94 200 TYR A CA 1
ATOM 1510 C C . TYR A 1 200 ? -38.644 -3.981 36.244 1.00 86.94 200 TYR A C 1
ATOM 1512 O O . TYR A 1 200 ? -38.812 -2.801 36.564 1.00 86.94 200 TYR A O 1
ATOM 1520 N N . ALA A 1 201 ? -37.434 -4.513 36.060 1.00 87.31 201 ALA A N 1
ATOM 1521 C CA . ALA A 1 201 ? -36.208 -3.725 36.043 1.00 87.31 201 ALA A CA 1
ATOM 1522 C C . ALA A 1 201 ? -36.080 -2.985 34.704 1.00 87.31 201 ALA A C 1
ATOM 1524 O O . ALA A 1 201 ? -36.339 -3.558 33.645 1.00 87.31 201 ALA A O 1
ATOM 1525 N N . ALA A 1 202 ? -35.681 -1.719 34.755 1.00 93.31 202 ALA A N 1
ATOM 1526 C CA . ALA A 1 202 ? -35.427 -0.890 33.585 1.00 93.31 202 ALA A CA 1
ATOM 1527 C C . ALA A 1 202 ? -34.241 0.048 33.844 1.00 93.31 202 ALA A C 1
ATOM 1529 O O . ALA A 1 202 ? -33.728 0.142 34.957 1.00 93.31 202 ALA A O 1
ATOM 1530 N N . TYR A 1 203 ? -33.826 0.769 32.813 1.00 90.56 203 TYR A N 1
ATOM 1531 C CA . TYR A 1 203 ? -32.762 1.761 32.870 1.00 90.56 203 TYR A CA 1
ATOM 1532 C C . TYR A 1 203 ? -33.318 3.116 32.435 1.00 90.56 203 TYR A C 1
ATOM 1534 O O . TYR A 1 203 ? -33.930 3.216 31.374 1.00 90.56 203 TYR A O 1
ATOM 1542 N N . LEU A 1 204 ? -33.156 4.146 33.263 1.00 90.75 204 LEU A N 1
ATOM 1543 C CA . LEU A 1 204 ? -33.669 5.496 33.035 1.00 90.75 204 LEU A CA 1
ATOM 1544 C C . LEU A 1 204 ? -32.537 6.414 32.567 1.00 90.75 204 LEU A C 1
ATOM 1546 O O . LEU A 1 204 ? -31.500 6.498 33.224 1.00 90.75 204 LEU A O 1
ATOM 1550 N N . CYS A 1 205 ? -32.741 7.145 31.475 1.00 90.81 205 CYS A N 1
ATOM 1551 C CA . CYS A 1 205 ? -31.863 8.257 31.127 1.00 90.81 205 CYS A CA 1
ATOM 1552 C C . CYS A 1 205 ? -32.216 9.475 31.987 1.00 90.81 205 CYS A C 1
ATOM 1554 O O . CYS A 1 205 ? -33.336 9.974 31.911 1.00 90.81 205 CYS A O 1
ATOM 1556 N N . LEU A 1 206 ? -31.268 9.991 32.775 1.00 84.94 206 LEU A N 1
ATOM 1557 C CA . LEU A 1 206 ? -31.509 11.174 33.615 1.00 84.94 206 LEU A CA 1
ATOM 1558 C C . LEU A 1 206 ? -31.692 12.466 32.806 1.00 84.94 206 LEU A C 1
ATOM 1560 O O . LEU A 1 206 ? -32.332 13.393 33.289 1.00 84.94 206 LEU A O 1
ATOM 1564 N N . ALA A 1 207 ? -31.157 12.528 31.584 1.00 88.69 207 ALA A N 1
ATOM 1565 C CA . ALA A 1 207 ? -31.249 13.721 30.748 1.00 88.69 207 ALA A CA 1
ATOM 1566 C C . ALA A 1 207 ? -32.621 13.868 30.071 1.00 88.69 207 ALA A C 1
ATOM 1568 O O . ALA A 1 207 ? -33.160 14.968 30.016 1.00 88.69 207 ALA A O 1
ATOM 1569 N N . CYS A 1 208 ? -33.199 12.776 29.558 1.00 92.38 208 CYS A N 1
ATOM 1570 C CA . CYS A 1 208 ? -34.449 12.827 28.784 1.00 92.38 208 CYS A CA 1
ATOM 1571 C C . CYS A 1 208 ? -35.618 12.046 29.413 1.00 92.38 208 CYS A C 1
ATOM 1573 O O . CYS A 1 208 ? -36.723 12.057 28.879 1.00 92.38 208 CYS A O 1
ATOM 1575 N N . SER A 1 209 ? -35.388 11.338 30.521 1.00 91.00 209 SER A N 1
ATOM 1576 C CA . SER A 1 209 ? -36.368 10.473 31.199 1.00 91.00 209 SER A CA 1
ATOM 1577 C C . SER A 1 209 ? -36.871 9.255 30.403 1.00 91.00 209 SER A C 1
ATOM 1579 O O . SER A 1 209 ? -37.809 8.582 30.841 1.00 91.00 209 SER A O 1
ATOM 1581 N N . ALA A 1 210 ? -36.250 8.915 29.268 1.00 90.31 210 ALA A N 1
ATOM 1582 C CA . ALA A 1 210 ? -36.572 7.698 28.523 1.00 90.31 210 ALA A CA 1
ATOM 1583 C C . ALA A 1 210 ? -36.155 6.437 29.296 1.00 90.31 210 ALA A C 1
ATOM 1585 O O . ALA A 1 210 ? -35.154 6.428 30.019 1.00 90.31 210 ALA A O 1
ATOM 1586 N N . ARG A 1 211 ? -36.942 5.366 29.139 1.00 90.00 211 ARG A N 1
ATOM 1587 C CA . ARG A 1 211 ? -36.755 4.081 29.826 1.00 90.00 211 ARG A CA 1
ATOM 1588 C C . ARG A 1 211 ? -36.368 2.996 28.830 1.00 90.00 211 ARG A C 1
ATOM 1590 O O . ARG A 1 211 ? -37.015 2.848 27.797 1.00 90.00 211 ARG A O 1
ATOM 1597 N N . TYR A 1 212 ? -35.374 2.195 29.190 1.00 88.56 212 TYR A N 1
ATOM 1598 C CA . TYR A 1 212 ? -34.816 1.138 28.355 1.00 88.56 212 TYR A CA 1
ATOM 1599 C C . TYR A 1 212 ? -34.807 -0.199 29.093 1.00 88.56 212 TYR A C 1
ATOM 1601 O O . TYR A 1 212 ? -34.623 -0.257 30.307 1.00 88.56 212 TYR A O 1
ATOM 1609 N N . GLY A 1 213 ? -34.985 -1.293 28.351 1.00 88.06 213 GLY A N 1
ATOM 1610 C CA . GLY A 1 213 ? -34.902 -2.654 28.894 1.00 88.06 213 GLY A CA 1
ATOM 1611 C C . GLY A 1 213 ? -33.472 -3.195 29.017 1.00 88.06 213 GLY A C 1
ATOM 1612 O O . GLY A 1 213 ? -33.288 -4.308 29.498 1.00 88.06 213 GLY A O 1
ATOM 1613 N N . LYS A 1 214 ? -32.461 -2.446 28.558 1.00 83.94 214 LYS A N 1
ATOM 1614 C CA . LYS A 1 214 ? -31.049 -2.855 28.548 1.00 83.94 214 LYS A CA 1
ATOM 1615 C C . LYS A 1 214 ? -30.158 -1.749 29.135 1.00 83.94 214 LYS A C 1
ATOM 1617 O O . LYS A 1 214 ? -30.488 -0.579 28.952 1.00 83.94 214 LYS A O 1
ATOM 1622 N N . PRO A 1 215 ? -29.033 -2.104 29.790 1.00 76.06 215 PRO A N 1
ATOM 1623 C CA . PRO A 1 215 ? -28.115 -1.148 30.424 1.00 76.06 215 PRO A CA 1
ATOM 1624 C C . PRO A 1 215 ? -27.361 -0.255 29.438 1.00 76.06 215 PRO A C 1
ATOM 1626 O O . PRO A 1 215 ? -26.838 0.780 29.836 1.00 76.06 215 PRO A O 1
ATOM 1629 N N . PHE A 1 216 ? -27.281 -0.665 28.172 1.00 71.31 216 PHE A N 1
ATOM 1630 C CA . PHE A 1 216 ? -26.541 0.035 27.133 1.00 71.31 216 PHE A CA 1
ATOM 1631 C C . PHE A 1 216 ? -27.438 0.252 25.921 1.00 71.31 216 PHE A C 1
ATOM 1633 O O . PHE A 1 216 ? -27.871 -0.699 25.269 1.00 71.31 216 PHE A O 1
ATOM 1640 N N . THR A 1 217 ? -27.701 1.518 25.628 1.00 67.06 217 THR A N 1
ATOM 1641 C CA . THR A 1 217 ? -28.264 1.968 24.358 1.00 67.06 217 THR A CA 1
ATOM 1642 C C . THR A 1 217 ? -27.508 3.218 23.948 1.00 67.06 217 THR A C 1
ATOM 1644 O O . THR A 1 217 ? -27.390 4.128 24.773 1.00 67.06 217 THR A O 1
ATOM 1647 N N . ASP A 1 218 ? -27.033 3.274 22.701 1.00 68.69 218 ASP A N 1
ATOM 1648 C CA . ASP A 1 218 ? -26.425 4.460 22.077 1.00 68.69 218 ASP A CA 1
ATOM 1649 C C . ASP A 1 218 ? -27.478 5.549 21.865 1.00 68.69 218 ASP A C 1
ATOM 1651 O O . ASP A 1 218 ? -27.924 5.864 20.768 1.00 68.69 218 ASP A O 1
ATOM 1655 N N . HIS A 1 219 ? -27.944 6.091 22.975 1.00 71.44 219 HIS A N 1
ATOM 1656 C CA . HIS A 1 219 ? -28.945 7.135 23.029 1.00 71.44 219 HIS A CA 1
ATOM 1657 C C . HIS A 1 219 ? -28.270 8.520 22.966 1.00 71.44 219 HIS A C 1
ATOM 1659 O O . HIS A 1 219 ? -28.911 9.512 22.632 1.00 71.44 219 HIS A O 1
ATOM 1665 N N . GLY A 1 220 ? -26.965 8.617 23.243 1.00 80.62 220 GLY A N 1
ATOM 1666 C CA . GLY A 1 220 ? -26.186 9.856 23.122 1.00 80.62 220 GLY A CA 1
ATOM 1667 C C . GLY A 1 220 ? -26.451 10.908 24.208 1.00 80.62 220 GLY A C 1
ATOM 1668 O O . GLY A 1 220 ? -25.666 11.838 24.344 1.00 80.62 220 GLY A O 1
ATOM 1669 N N . CYS A 1 221 ? -27.501 10.760 25.024 1.00 86.31 221 CYS A N 1
ATOM 1670 C CA . CYS A 1 221 ? -27.900 11.773 26.011 1.00 86.31 221 CYS A CA 1
ATOM 1671 C C . CYS A 1 221 ? -27.314 11.576 27.422 1.00 86.31 221 CYS A C 1
ATOM 1673 O O . CYS A 1 221 ? -27.622 12.359 28.315 1.00 86.31 221 CYS A O 1
ATOM 1675 N N . GLY A 1 222 ? -26.481 10.555 27.645 1.00 80.38 222 GLY A N 1
ATOM 1676 C CA . GLY A 1 222 ? -25.785 10.330 28.919 1.00 80.38 222 GLY A CA 1
ATOM 1677 C C . GLY A 1 222 ? -26.005 8.939 29.530 1.00 80.38 222 GLY A C 1
ATOM 1678 O O . GLY A 1 222 ? -26.667 8.093 28.924 1.00 80.38 222 GLY A O 1
ATOM 1679 N N . PRO A 1 223 ? -25.428 8.681 30.720 1.00 81.81 223 PRO A N 1
ATOM 1680 C CA . PRO A 1 223 ? -25.477 7.372 31.365 1.00 81.81 223 PRO A CA 1
ATOM 1681 C C . PRO A 1 223 ? -26.900 7.009 31.809 1.00 81.81 223 PRO A C 1
ATOM 1683 O O . PRO A 1 223 ? -27.673 7.866 32.246 1.00 81.81 223 PRO A O 1
ATOM 1686 N N . LEU A 1 224 ? -27.235 5.720 31.725 1.00 87.38 224 LEU A N 1
ATOM 1687 C CA . LEU A 1 224 ? -28.506 5.198 32.214 1.00 87.38 224 LEU A CA 1
ATOM 1688 C C . LEU A 1 224 ? -28.376 4.720 33.665 1.00 87.38 224 LEU A C 1
ATOM 1690 O O . LEU A 1 224 ? -27.418 4.027 34.009 1.00 87.38 224 LEU A O 1
ATOM 1694 N N . VAL A 1 225 ? -29.362 5.040 34.505 1.00 90.06 225 VAL A N 1
ATOM 1695 C CA . VAL A 1 225 ? -29.427 4.566 35.896 1.00 90.06 225 VAL A CA 1
ATOM 1696 C C . VAL A 1 225 ? -30.431 3.419 36.038 1.00 90.06 225 VAL A C 1
ATOM 1698 O O . VAL A 1 225 ? -31.531 3.508 35.487 1.00 90.06 225 VAL A O 1
ATOM 1701 N N . PRO A 1 226 ? -30.097 2.330 36.753 1.00 90.50 226 PRO A N 1
ATOM 1702 C CA . PRO A 1 226 ? -31.039 1.244 36.991 1.00 90.50 226 PRO A CA 1
ATOM 1703 C C . PRO A 1 226 ? -32.197 1.728 37.870 1.00 90.50 226 PRO A C 1
ATOM 1705 O O . PRO A 1 226 ? -31.992 2.341 38.917 1.00 90.50 226 PRO A O 1
ATOM 1708 N N . VAL A 1 227 ? -33.421 1.438 37.441 1.00 89.88 227 VAL A N 1
ATOM 1709 C CA . VAL A 1 227 ? -34.663 1.769 38.144 1.00 89.88 227 VAL A CA 1
ATOM 1710 C C . VAL A 1 227 ? -35.595 0.564 38.165 1.00 89.88 227 VAL A C 1
ATOM 1712 O O . VAL A 1 227 ? -35.527 -0.332 37.323 1.00 89.88 227 VAL A O 1
ATOM 1715 N N . VAL A 1 228 ? -36.517 0.559 39.121 1.00 89.06 228 VAL A N 1
ATOM 1716 C CA . VAL A 1 228 ? -37.603 -0.418 39.172 1.00 89.06 228 VAL A CA 1
ATOM 1717 C C . VAL A 1 228 ? -38.887 0.285 38.768 1.00 89.06 228 VAL A C 1
ATOM 1719 O O . VAL A 1 228 ? -39.297 1.249 39.413 1.00 89.06 228 VAL A O 1
ATOM 1722 N N . VAL A 1 229 ? -39.520 -0.195 37.700 1.00 87.19 229 VAL A N 1
ATOM 1723 C CA . VAL A 1 229 ? -40.817 0.316 37.260 1.00 87.19 229 VAL A CA 1
ATOM 1724 C C . VAL A 1 229 ? -41.907 -0.531 37.896 1.00 87.19 229 VAL A C 1
ATOM 1726 O O . VAL A 1 229 ? -41.944 -1.750 37.720 1.00 87.19 229 VAL A O 1
ATOM 1729 N N . THR A 1 230 ? -42.807 0.136 38.611 1.00 87.12 230 THR A N 1
ATOM 1730 C CA . THR A 1 230 ? -44.022 -0.459 39.167 1.00 87.12 230 THR A CA 1
ATOM 1731 C C . THR A 1 230 ? -45.211 0.087 38.388 1.00 87.12 230 THR A C 1
ATOM 1733 O O . THR A 1 230 ? -45.392 1.301 38.310 1.00 87.12 230 THR A O 1
ATOM 1736 N N . ILE A 1 231 ? -46.007 -0.800 37.793 1.00 84.50 231 ILE A N 1
ATOM 1737 C CA . ILE A 1 231 ? -47.283 -0.452 37.162 1.00 84.50 231 ILE A CA 1
ATOM 1738 C C . ILE A 1 231 ? -48.379 -0.831 38.152 1.00 84.50 231 ILE A C 1
ATOM 1740 O O . ILE A 1 231 ? -48.533 -2.007 38.480 1.00 84.50 231 ILE A O 1
ATOM 1744 N N . ALA A 1 232 ? -49.124 0.161 38.625 1.00 85.81 232 ALA A N 1
ATOM 1745 C CA . ALA A 1 232 ? -50.300 -0.028 39.466 1.00 85.81 232 ALA A CA 1
ATOM 1746 C C . ALA A 1 232 ? -51.561 0.315 38.666 1.00 85.81 232 ALA A C 1
ATOM 1748 O O . ALA A 1 232 ? -51.516 1.173 37.777 1.00 85.81 232 ALA A O 1
ATOM 1749 N N . ARG A 1 233 ? -52.686 -0.344 38.967 1.00 80.62 233 ARG A N 1
ATOM 1750 C CA . ARG A 1 233 ? -53.988 0.124 38.474 1.00 80.62 233 ARG A CA 1
ATOM 1751 C C . ARG A 1 233 ? -54.267 1.477 39.113 1.00 80.62 233 ARG A C 1
ATOM 1753 O O . ARG A 1 233 ? -54.268 1.594 40.332 1.00 80.62 233 ARG A O 1
ATOM 1760 N N . ALA A 1 234 ? -54.479 2.494 38.285 1.00 75.00 234 ALA A N 1
ATOM 1761 C CA . ALA A 1 234 ? -55.059 3.732 38.772 1.00 75.00 234 ALA A CA 1
ATOM 1762 C C . ALA A 1 234 ? -56.506 3.432 39.166 1.00 75.00 234 ALA A C 1
ATOM 1764 O O . ALA A 1 234 ? -57.272 2.944 38.326 1.00 75.00 234 ALA A O 1
ATOM 1765 N N . ASP A 1 235 ? -56.878 3.732 40.409 1.00 68.62 235 ASP A N 1
ATOM 1766 C CA . ASP A 1 235 ? -58.286 3.870 40.754 1.00 68.62 235 ASP A CA 1
ATOM 1767 C C . ASP A 1 235 ? -58.857 4.913 39.803 1.00 68.62 235 ASP A C 1
ATOM 1769 O O . ASP A 1 235 ? -58.420 6.067 39.792 1.00 68.62 235 ASP A O 1
ATOM 1773 N N . ARG A 1 236 ? -59.768 4.494 38.916 1.00 65.31 236 ARG A N 1
ATOM 1774 C CA . ARG A 1 236 ? -60.481 5.446 38.067 1.00 65.31 236 ARG A CA 1
ATOM 1775 C C . ARG A 1 236 ? -61.149 6.428 39.029 1.00 65.31 236 ARG A C 1
ATOM 1777 O O . ARG A 1 236 ? -62.011 5.973 39.785 1.00 65.31 236 ARG A O 1
ATOM 1784 N N . PRO A 1 237 ? -60.792 7.728 39.027 1.00 61.09 237 PRO A N 1
ATOM 1785 C CA . PRO A 1 237 ? -61.571 8.697 39.776 1.00 61.09 237 PRO A CA 1
ATOM 1786 C C . PRO A 1 237 ? -62.998 8.557 39.263 1.00 61.09 237 PRO A C 1
ATOM 1788 O O . PRO A 1 237 ? -63.207 8.523 38.045 1.00 61.09 237 PRO A O 1
ATOM 1791 N N . GLY A 1 238 ? -63.925 8.313 40.192 1.00 59.81 238 GLY A N 1
ATOM 1792 C CA . GLY A 1 238 ? -65.292 7.915 39.894 1.00 59.81 238 GLY A CA 1
ATOM 1793 C C . GLY A 1 238 ? -65.832 8.719 38.721 1.00 59.81 238 GLY A C 1
ATOM 1794 O O . GLY A 1 238 ? -65.791 9.947 38.730 1.00 59.81 238 GLY A O 1
ATOM 1795 N N . SER A 1 239 ? -66.290 8.020 37.684 1.00 57.00 239 SER A N 1
ATOM 1796 C CA . SER A 1 239 ? -67.146 8.608 36.667 1.00 57.00 239 SER A CA 1
ATOM 1797 C C . SER A 1 239 ? -68.424 9.044 37.375 1.00 57.00 239 SER A C 1
ATOM 1799 O O . SER A 1 239 ? -69.380 8.274 37.469 1.00 57.00 239 SER A O 1
ATOM 1801 N N . ASP A 1 240 ? -68.396 10.233 37.961 1.00 56.09 240 ASP A N 1
ATOM 1802 C CA . ASP A 1 240 ? -69.527 10.847 38.626 1.00 56.09 240 ASP A CA 1
ATOM 1803 C C . ASP A 1 240 ? -70.513 11.253 37.527 1.00 56.09 240 ASP A C 1
ATOM 1805 O O . ASP A 1 240 ? -70.491 12.352 36.978 1.00 56.09 240 ASP A O 1
ATOM 1809 N N . THR A 1 241 ? -71.337 10.292 37.105 1.00 57.53 241 THR A N 1
ATOM 1810 C CA . THR A 1 241 ? -72.435 10.479 36.153 1.00 57.53 241 THR A CA 1
ATOM 1811 C C . THR A 1 241 ? -73.621 11.149 36.842 1.00 57.53 241 THR A C 1
ATOM 1813 O O . THR A 1 241 ? -74.767 10.712 36.703 1.00 57.53 241 THR A O 1
ATOM 1816 N N . SER A 1 242 ? -73.357 12.209 37.600 1.00 59.41 242 SER A N 1
ATOM 1817 C CA . SER A 1 242 ? -74.378 13.101 38.124 1.00 59.41 242 SER A CA 1
ATOM 1818 C C . SER A 1 242 ? -74.934 13.913 36.954 1.00 59.41 242 SER A C 1
ATOM 1820 O O . SER A 1 242 ? -74.445 14.983 36.607 1.00 59.41 242 SER A O 1
ATOM 1822 N N . LYS A 1 243 ? -75.943 13.348 36.277 1.00 53.47 243 LYS A N 1
ATOM 1823 C CA . LYS A 1 243 ? -76.785 14.056 35.307 1.00 53.47 243 LYS A CA 1
ATOM 1824 C C . LYS A 1 243 ? -77.468 15.225 36.017 1.00 53.47 243 LYS A C 1
ATOM 1826 O O . LYS A 1 243 ? -78.500 15.047 36.662 1.00 53.47 243 LYS A O 1
ATOM 1831 N N . GLU A 1 244 ? -76.901 16.412 35.873 1.00 61.19 244 GLU A N 1
ATOM 1832 C CA . GLU A 1 244 ? -77.531 17.671 36.246 1.00 61.19 244 GLU A CA 1
ATOM 1833 C C . GLU A 1 244 ? -78.759 17.886 35.343 1.00 61.19 244 GLU A C 1
ATOM 1835 O O . GLU A 1 244 ? -78.660 18.112 34.136 1.00 61.19 244 GLU A O 1
ATOM 1840 N N . LYS A 1 245 ? -79.951 17.696 35.918 1.00 64.50 245 LYS A N 1
ATOM 1841 C CA . LYS A 1 245 ? -81.238 18.002 35.284 1.00 64.50 245 LYS A CA 1
ATOM 1842 C C . LYS A 1 245 ? -81.340 19.526 35.155 1.00 64.50 245 LYS A C 1
ATOM 1844 O O . LYS A 1 245 ? -81.552 20.198 36.160 1.00 64.50 245 LYS A O 1
ATOM 1849 N N . GLN A 1 246 ? -81.216 20.062 33.942 1.00 50.06 246 GLN A N 1
ATOM 1850 C CA . GLN A 1 246 ? -81.566 21.459 33.667 1.00 50.06 246 GLN A CA 1
ATOM 1851 C C . GLN A 1 246 ? -83.076 21.673 33.892 1.00 50.06 246 GLN A C 1
ATOM 1853 O O . GLN A 1 246 ? -83.870 20.888 33.362 1.00 50.06 246 GLN A O 1
ATOM 1858 N N . PRO A 1 247 ? -83.494 22.686 34.672 1.00 63.59 247 PRO A N 1
ATOM 1859 C CA . PRO A 1 247 ? -84.894 23.076 34.768 1.00 63.59 247 PRO A CA 1
ATOM 1860 C C . PRO A 1 247 ? -85.324 23.876 33.529 1.00 63.59 247 PRO A C 1
ATOM 1862 O O . PRO A 1 247 ? -84.555 24.688 33.012 1.00 63.59 247 PRO A O 1
ATOM 1865 N N . SER A 1 248 ? -86.545 23.588 33.071 1.00 68.88 248 SER A N 1
ATOM 1866 C CA . SER A 1 248 ? -87.250 24.227 31.951 1.00 68.88 248 SER A CA 1
ATOM 1867 C C . SER A 1 248 ? -87.631 25.680 32.208 1.00 68.88 248 SER A C 1
ATOM 1869 O O . SER A 1 248 ? -87.920 26.010 33.381 1.00 68.88 248 SER A O 1
#

Sequence (248 aa):
MTAAVGPQASADADACRGCSHGQGSHKRGKGGCREVDCACGKYEVDPRAQRAERERVLTAVAEVCERQAVKARGELAAMPVAADRVAEVAAHVDGHRVAEIERLAGELAEERREHQATALRLGQAYERVDELTAERNEARAELANLCREVIEREEQIARERGARMAELVQLRAEVELDRATAAGRRVQVPAADGEVVSRYAAYLCLACSARYGKPFTDHGCGPLVPVVVTIARADRPGSDTSKEKQPS

Organism: NCBI:txid479978

Secondary structure (DSSP, 8-state):
-----PPPP-------TT--S-TTS----TT----TT-TTS-----HHHHHHHHHHHHHHHHHHHHHHHHHHHHHHHHS---HHHHHHHHHHS-HHHHHHHHHHHHHHHHHHHHHHHHHHHHHHHHHHHHHHHHHHHHHHHHHHHHHHHHHHHHHHHHHHHHHHHHHHHHHHHHHHHHHHHHTT--------SS-EEEEEEEEEETTT--EESSS----SS-PEEEEEEEEE----------------

Radius of gyration: 49.08 Å; Cα contacts (8 Å, |Δi|>4): 100; chains: 1; bounding box: 131×73×126 Å

Foldseek 3Di:
DDDDDDDDDPPPPDAPPQFPPDRPDADPDVQFGCDPPGRSPSNDDDPVVVVVVVVVVVVVVVVVVVVVVVVVVVVVVPPPPPVVVVVVVVVVPPVVVVVVVVVVVVVVVVVVVVVVVVVVVVVVVVVVVVVVVVVVVVVVVVVVVVVVVVVVVVVVVVVVVVVVVVVVVVVVVVVVVVVCVVVVDPPPPPPPVFAFPDKDKWWADPQPRDIHPDQDDPPVRDGTDIDMDTDTDDPPPDPPPPPDDDDD